Protein AF-A0A368NJK2-F1 (afdb_monomer)

Sequence (244 aa):
MINPRARSKVKCSHFFNSGLCKAIRLDILRPSLIRSICVRNTPFMALVSRLRTIVLALSLFYATFYPALASVIYTPTSYQTACHFHGRCLARGVEWLDQRIDELVEYWRHDRYRLPRNWTIKERQHLKEVRAMYDQLVWGLPIALILLLAFANQKQMLAAARFNTLFVVSLLLLIPVFNPFWKEVFHPLLFDNLMWKNNRADTSWYFMPKTFFRVSTIYIICATTFVNLIIWQWLRISSRRRTE

Solvent-accessible surface area (backbone atoms only — not comparable to full-atom values): 14183 Å² total; per-residue (Å²): 140,86,82,83,80,80,82,82,80,80,80,83,75,86,84,83,92,67,99,76,73,81,82,73,85,62,91,80,62,61,76,79,60,62,64,72,70,62,70,73,81,46,72,63,61,56,49,53,54,50,53,51,36,51,53,42,28,53,21,51,42,47,58,38,40,48,61,38,48,45,50,50,61,61,33,58,64,45,43,58,58,36,32,78,77,38,77,54,37,67,79,69,36,66,70,58,47,52,53,51,41,49,54,48,26,34,36,70,71,60,81,31,93,68,76,64,86,89,49,41,73,54,52,56,52,41,52,50,56,53,46,56,53,52,60,57,52,60,61,49,40,64,54,21,50,51,49,40,67,76,63,67,40,74,71,48,49,40,51,22,26,50,49,45,28,55,55,40,55,54,54,58,70,44,60,89,50,36,69,60,44,45,64,72,49,52,41,62,74,77,38,98,68,70,55,84,69,66,48,92,84,34,68,53,43,37,53,57,37,74,65,35,56,53,52,50,50,52,49,29,37,52,50,23,29,51,52,26,49,52,52,30,52,53,52,52,54,62,52,53,69,72,76,109

Organism: NCBI:txid2282215

Radius of gyration: 28.27 Å; Cα contacts (8 Å, |Δi|>4): 175; chains: 1; bounding box: 67×36×98 Å

Mean predicted aligned error: 9.14 Å

Structure (mmCIF, N/CA/C/O backbone):
data_AF-A0A368NJK2-F1
#
_entry.id   AF-A0A368NJK2-F1
#
loop_
_atom_site.group_PDB
_atom_site.id
_atom_site.type_symbol
_atom_site.label_atom_id
_atom_site.label_alt_id
_atom_site.label_comp_id
_atom_site.label_asym_id
_atom_site.label_entity_id
_atom_site.label_seq_id
_atom_site.pdbx_PDB_ins_code
_atom_site.Cartn_x
_atom_site.Cartn_y
_atom_site.Cartn_z
_atom_site.occupancy
_atom_site.B_iso_or_equiv
_atom_site.auth_seq_id
_atom_site.auth_comp_id
_atom_site.auth_asym_id
_atom_site.auth_atom_id
_atom_site.pdbx_PDB_model_num
ATOM 1 N N . MET A 1 1 ? -35.414 -16.624 74.764 1.00 41.66 1 MET A N 1
ATOM 2 C CA . MET A 1 1 ? -34.159 -16.561 73.981 1.00 41.66 1 MET A CA 1
ATOM 3 C C . MET A 1 1 ? -34.507 -16.187 72.548 1.00 41.66 1 MET A C 1
ATOM 5 O O . MET A 1 1 ? -35.135 -16.974 71.857 1.00 41.66 1 MET A O 1
ATOM 9 N N . ILE A 1 2 ? -34.207 -14.949 72.150 1.00 38.56 2 ILE A N 1
ATOM 10 C CA . ILE A 1 2 ? -34.539 -14.375 70.837 1.00 38.56 2 ILE A CA 1
ATOM 11 C C . ILE A 1 2 ? -33.280 -14.461 69.972 1.00 38.56 2 ILE A C 1
ATOM 13 O O . ILE A 1 2 ? -32.240 -13.945 70.369 1.00 38.56 2 ILE A O 1
ATOM 17 N N . ASN A 1 3 ? -33.367 -15.112 68.812 1.00 42.69 3 ASN A N 1
ATOM 18 C CA . ASN A 1 3 ? -32.289 -15.171 67.825 1.00 42.69 3 ASN A CA 1
ATOM 19 C C . ASN A 1 3 ? -32.597 -14.176 66.684 1.00 42.69 3 ASN A C 1
ATOM 21 O O . ASN A 1 3 ? -33.499 -14.447 65.884 1.00 42.69 3 ASN A O 1
ATOM 25 N N . PRO A 1 4 ? -31.927 -13.009 66.603 1.00 55.59 4 PRO A N 1
ATOM 26 C CA . PRO A 1 4 ? -32.166 -12.052 65.535 1.00 55.59 4 PRO A CA 1
ATOM 27 C C . PRO A 1 4 ? -31.385 -12.460 64.278 1.00 55.59 4 PRO A C 1
ATOM 29 O O . PRO A 1 4 ? -30.159 -12.380 64.209 1.00 55.59 4 PRO A O 1
ATOM 32 N N . ARG A 1 5 ? -32.133 -12.883 63.254 1.00 53.62 5 ARG A N 1
ATOM 33 C CA . ARG A 1 5 ? -31.627 -13.199 61.915 1.00 53.62 5 ARG A CA 1
ATOM 34 C C . ARG A 1 5 ? -30.914 -12.002 61.271 1.00 53.62 5 ARG A C 1
ATOM 36 O O . ARG A 1 5 ? -31.477 -10.922 61.114 1.00 53.62 5 ARG A O 1
ATOM 43 N N . ALA A 1 6 ? -29.679 -12.282 60.863 1.00 49.16 6 ALA A N 1
ATOM 44 C CA . ALA A 1 6 ? -28.886 -11.723 59.771 1.00 49.16 6 ALA A CA 1
ATOM 45 C C . ALA A 1 6 ? -29.517 -10.580 58.942 1.00 49.16 6 ALA A C 1
ATOM 47 O O . ALA A 1 6 ? -30.362 -10.796 58.074 1.00 49.16 6 ALA A O 1
ATOM 48 N N . ARG A 1 7 ? -28.984 -9.362 59.114 1.00 50.50 7 ARG A N 1
ATOM 49 C CA . ARG A 1 7 ? -29.094 -8.281 58.122 1.00 50.50 7 ARG A CA 1
ATOM 50 C C . ARG A 1 7 ? -28.161 -8.584 56.947 1.00 50.50 7 ARG A C 1
ATOM 52 O O . ARG A 1 7 ? -26.944 -8.469 57.084 1.00 50.50 7 ARG A O 1
ATOM 59 N N . SER A 1 8 ? -28.715 -8.905 55.779 1.00 44.06 8 SER A N 1
ATOM 60 C CA . SER A 1 8 ? -27.961 -8.911 54.523 1.00 44.06 8 SER A CA 1
ATOM 61 C C . SER A 1 8 ? -27.569 -7.472 54.166 1.00 44.06 8 SER A C 1
ATOM 63 O O . SER A 1 8 ? -28.387 -6.690 53.679 1.00 44.06 8 SER A O 1
ATOM 65 N N . LYS A 1 9 ? -26.314 -7.097 54.424 1.00 42.12 9 LYS A N 1
ATOM 66 C CA . LYS A 1 9 ? -25.738 -5.857 53.894 1.00 42.12 9 LYS A CA 1
ATOM 67 C C . LYS A 1 9 ? -25.520 -6.033 52.391 1.00 42.12 9 LYS A C 1
ATOM 69 O O . LYS A 1 9 ? -24.520 -6.605 51.968 1.00 42.12 9 LYS A O 1
ATOM 74 N N . VAL A 1 10 ? -26.454 -5.538 51.584 1.00 44.94 10 VAL A N 1
ATOM 75 C CA . VAL A 1 10 ? -26.233 -5.338 50.148 1.00 44.94 10 VAL A CA 1
ATOM 76 C C . VAL A 1 10 ? -25.225 -4.196 50.009 1.00 44.94 10 VAL A C 1
ATOM 78 O O . VAL A 1 10 ? -25.565 -3.027 50.175 1.00 44.94 10 VAL A O 1
ATOM 81 N N . LYS A 1 11 ? -23.954 -4.537 49.775 1.00 41.31 11 LYS A N 1
ATOM 82 C CA . LYS A 1 11 ? -22.917 -3.577 49.382 1.00 41.31 11 LYS A CA 1
ATOM 83 C C . LYS A 1 11 ? -23.221 -3.101 47.956 1.00 41.31 11 LYS A C 1
ATOM 85 O O . LYS A 1 11 ? -22.836 -3.754 46.993 1.00 41.31 11 LYS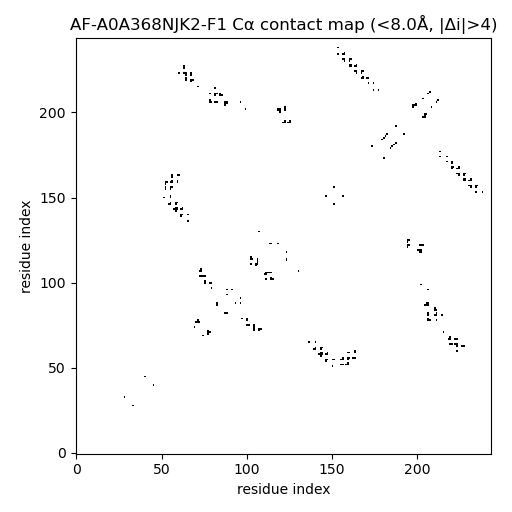 A O 1
ATOM 90 N N . CYS A 1 12 ? -23.889 -1.958 47.818 1.00 40.22 12 CYS A N 1
ATOM 91 C CA . CYS A 1 12 ? -23.839 -1.170 46.587 1.00 40.22 12 CYS A CA 1
ATOM 92 C C . CYS A 1 12 ? -22.485 -0.453 46.543 1.00 40.22 12 CYS A C 1
ATOM 94 O O . CYS A 1 12 ? -22.337 0.661 47.040 1.00 40.22 12 CYS A O 1
ATOM 96 N N . SER A 1 13 ? -21.465 -1.127 46.017 1.00 40.97 13 SER A N 1
ATOM 97 C CA . SER A 1 13 ? -20.155 -0.528 45.780 1.00 40.97 13 SER A CA 1
ATOM 98 C C . SER A 1 13 ? -20.203 0.366 44.541 1.00 40.97 13 SER A C 1
ATOM 100 O O . SER A 1 13 ? -20.360 -0.126 43.427 1.00 40.97 13 SER A O 1
ATOM 102 N N . HIS A 1 14 ? -20.062 1.671 44.778 1.00 44.41 14 HIS A N 1
ATOM 103 C CA . HIS A 1 14 ? -19.375 2.655 43.939 1.00 44.41 14 HIS A CA 1
ATOM 104 C C . HIS A 1 14 ? -19.421 2.444 42.422 1.00 44.41 14 HIS A C 1
ATOM 106 O O . HIS A 1 14 ? -18.485 1.909 41.847 1.00 44.41 14 HIS A O 1
ATOM 112 N N . PHE A 1 15 ? -20.440 2.986 41.763 1.00 44.22 15 PHE A N 1
ATOM 113 C CA . PHE A 1 15 ? -20.317 3.510 40.401 1.00 44.22 15 PHE A CA 1
ATOM 114 C C . PHE A 1 15 ? -21.505 4.440 40.176 1.00 44.22 15 PHE A C 1
ATOM 116 O O . PHE A 1 15 ? -22.599 3.939 39.994 1.00 44.22 15 PHE A O 1
ATOM 123 N N . PHE A 1 16 ? -21.321 5.757 40.293 1.00 42.84 16 PHE A N 1
ATOM 124 C CA . PHE A 1 16 ? -22.023 6.792 39.512 1.00 42.84 16 PHE A CA 1
ATOM 125 C C . PHE A 1 16 ? -21.566 8.171 40.000 1.00 42.84 16 PHE A C 1
ATOM 127 O O . PHE A 1 16 ? -22.149 8.772 40.895 1.00 42.84 16 PHE A O 1
ATOM 134 N N . ASN A 1 17 ? -20.477 8.653 39.401 1.00 44.09 17 ASN A N 1
ATOM 135 C CA . ASN A 1 17 ? -20.026 10.033 39.518 1.00 44.09 17 ASN A CA 1
ATOM 136 C C . ASN A 1 17 ? -20.394 10.743 38.205 1.00 44.09 17 ASN A C 1
ATOM 138 O O . ASN A 1 17 ? -19.604 10.803 37.271 1.00 44.09 17 ASN A O 1
ATOM 142 N N . SER A 1 18 ? -21.650 11.168 38.079 1.00 42.22 18 SER A N 1
ATOM 143 C CA . SER A 1 18 ? -22.046 12.234 37.151 1.00 42.22 18 SER A CA 1
ATOM 144 C C . SER A 1 18 ? -23.312 12.891 37.698 1.00 42.22 18 SER A C 1
ATOM 146 O O . SER A 1 18 ? -24.322 12.235 37.950 1.00 42.22 18 SER A O 1
ATOM 148 N N . GLY A 1 19 ? -23.197 14.184 37.998 1.00 44.50 19 GLY A N 1
ATOM 149 C CA . GLY A 1 19 ? -24.172 14.982 38.734 1.00 44.50 19 GLY A CA 1
ATOM 150 C C . GLY A 1 19 ? -25.435 15.284 37.937 1.00 44.50 19 GLY A C 1
ATOM 151 O O . GLY A 1 19 ? -25.626 16.403 37.475 1.00 44.50 19 GLY A O 1
ATOM 152 N N . LEU A 1 20 ? -26.317 14.294 37.814 1.00 40.50 20 LEU A N 1
ATOM 153 C CA . LEU A 1 20 ? -27.671 14.476 37.289 1.00 40.50 20 LEU A CA 1
ATOM 154 C C . LEU A 1 20 ? -28.667 13.510 37.945 1.00 40.50 20 LEU A C 1
ATOM 156 O O . LEU A 1 20 ? -29.511 12.906 37.300 1.00 40.50 20 LEU A O 1
ATOM 160 N N . CYS A 1 21 ? -28.589 13.392 39.268 1.00 39.28 21 CYS A N 1
ATOM 161 C CA . CYS A 1 21 ? -29.682 12.860 40.074 1.00 39.28 21 CYS A CA 1
ATOM 162 C C . CYS A 1 21 ? -30.029 13.906 41.132 1.00 39.28 21 CYS A C 1
ATOM 164 O O . CYS A 1 21 ? -29.638 13.811 42.293 1.00 39.28 21 CYS A O 1
ATOM 166 N N . LYS A 1 22 ? -30.746 14.955 40.707 1.00 44.09 22 LYS A N 1
ATOM 167 C CA . LYS A 1 22 ? -31.518 15.779 41.639 1.00 44.09 22 LYS A CA 1
ATOM 168 C C . LYS A 1 22 ? -32.432 14.822 42.398 1.00 44.09 22 LYS A C 1
ATOM 170 O O . LYS A 1 22 ? -33.228 14.108 41.791 1.00 44.09 22 LYS A O 1
ATOM 175 N N . ALA A 1 23 ? -32.234 14.773 43.708 1.00 45.19 23 ALA A N 1
ATOM 176 C CA . ALA A 1 23 ? -32.955 13.933 44.638 1.00 45.19 23 ALA A CA 1
ATOM 177 C C . ALA A 1 23 ? -34.456 14.244 44.582 1.00 45.19 23 ALA A C 1
ATOM 179 O O . ALA A 1 23 ? -34.947 15.143 45.258 1.00 45.19 23 ALA A O 1
ATOM 180 N N . ILE A 1 24 ? -35.195 13.481 43.781 1.00 47.66 24 ILE A N 1
ATOM 181 C CA . ILE A 1 24 ? -36.614 13.275 44.033 1.00 47.66 24 ILE A CA 1
ATOM 182 C C . ILE A 1 24 ? -36.655 12.253 45.170 1.00 47.66 24 ILE A C 1
ATOM 184 O O . ILE A 1 24 ? -36.315 11.086 44.968 1.00 47.66 24 ILE A O 1
ATOM 188 N N . ARG A 1 25 ? -37.006 12.702 46.383 1.00 44.81 25 ARG A N 1
ATOM 189 C CA . ARG A 1 25 ? -37.380 11.819 47.498 1.00 44.81 25 ARG A CA 1
ATOM 190 C C . ARG A 1 25 ? -38.609 11.022 47.065 1.00 44.81 25 ARG A C 1
ATOM 192 O O . ARG A 1 25 ? -39.741 11.471 47.200 1.00 44.81 25 ARG A O 1
ATOM 199 N N . LEU A 1 26 ? -38.369 9.852 46.490 1.00 48.59 26 LEU A N 1
ATOM 200 C CA . LEU A 1 26 ? -39.385 8.858 46.168 1.00 48.59 26 LEU A CA 1
ATOM 201 C C . LEU A 1 26 ? -39.448 7.838 47.304 1.00 48.59 26 LEU A C 1
ATOM 203 O O . LEU A 1 26 ? -39.280 6.644 47.086 1.00 48.59 26 LEU A O 1
ATOM 207 N N . ASP A 1 27 ? -39.737 8.311 48.516 1.00 51.72 27 ASP A N 1
ATOM 208 C CA . ASP A 1 27 ? -40.007 7.445 49.675 1.00 51.72 27 ASP A CA 1
ATOM 209 C C . ASP A 1 27 ? -41.387 6.748 49.571 1.00 51.72 27 ASP A C 1
ATOM 211 O O . ASP A 1 27 ? -41.811 6.043 50.480 1.00 51.72 27 ASP A O 1
ATOM 215 N N . ILE A 1 28 ? -42.095 6.918 48.443 1.00 56.72 28 ILE A N 1
ATOM 216 C CA . ILE A 1 28 ? -43.463 6.422 48.212 1.00 56.72 28 ILE A CA 1
ATOM 217 C C . ILE A 1 28 ? -43.525 5.355 47.095 1.00 56.72 28 ILE A C 1
ATOM 219 O O . ILE A 1 28 ? -44.546 4.692 46.920 1.00 56.72 28 ILE A O 1
ATOM 223 N N . LEU A 1 29 ? -42.439 5.097 46.354 1.00 49.53 29 LEU A N 1
ATOM 224 C CA . LEU A 1 29 ? -42.463 4.098 45.277 1.00 49.53 29 LEU A CA 1
ATOM 225 C C . LEU A 1 29 ? -41.943 2.731 45.734 1.00 49.53 29 LEU A C 1
ATOM 227 O O . LEU A 1 29 ? -40.798 2.582 46.157 1.00 49.53 29 LEU A O 1
ATOM 231 N N . ARG A 1 30 ? -42.797 1.705 45.586 1.00 54.56 30 ARG A N 1
ATOM 232 C CA . ARG A 1 30 ? -42.469 0.292 45.833 1.00 54.56 30 ARG A CA 1
ATOM 233 C C . ARG A 1 30 ? -41.116 -0.082 45.187 1.00 54.56 30 ARG A C 1
ATOM 235 O O . ARG A 1 30 ? -40.949 0.134 43.982 1.00 54.56 30 ARG A O 1
ATOM 242 N N . PRO A 1 31 ? -40.203 -0.760 45.913 1.00 55.44 31 PRO A N 1
ATOM 243 C CA . PRO A 1 31 ? -38.903 -1.214 45.397 1.00 55.44 31 PRO A CA 1
ATOM 244 C C . PRO A 1 31 ? -38.974 -2.084 44.129 1.00 55.44 31 PRO A C 1
ATOM 246 O O . PRO A 1 31 ? -37.992 -2.196 43.394 1.00 55.44 31 PRO A O 1
ATOM 249 N N . SER A 1 32 ? -40.130 -2.695 43.848 1.00 54.84 32 SER A N 1
ATOM 250 C CA . SER A 1 32 ? -40.357 -3.513 42.653 1.00 54.84 32 SER A CA 1
ATOM 251 C C . SER A 1 32 ? -40.452 -2.705 41.353 1.00 54.84 32 SER A C 1
ATOM 253 O O . SER A 1 32 ? -40.130 -3.244 40.298 1.00 54.84 32 SER A O 1
ATOM 255 N N . LEU A 1 33 ? -40.824 -1.419 41.404 1.00 50.66 33 LEU A N 1
ATOM 256 C CA . LEU A 1 33 ? -40.926 -0.555 40.218 1.00 50.66 33 LEU A CA 1
ATOM 257 C C . LEU A 1 33 ? -39.590 0.109 39.852 1.00 50.66 33 LEU A C 1
ATOM 259 O O . LEU A 1 33 ? -39.286 0.261 38.668 1.00 50.66 33 LEU A O 1
ATOM 263 N N . ILE A 1 34 ? -38.740 0.401 40.841 1.00 53.19 34 ILE A N 1
ATOM 264 C CA . ILE A 1 34 ? -37.434 1.054 40.633 1.00 53.19 34 ILE A CA 1
ATOM 265 C C . ILE A 1 34 ? -36.443 0.125 39.901 1.00 53.19 34 ILE A C 1
ATOM 267 O O . ILE A 1 34 ? -35.624 0.592 39.111 1.00 53.19 34 ILE A O 1
ATOM 271 N N . ARG A 1 35 ? -36.569 -1.206 40.041 1.00 50.75 35 ARG A N 1
ATOM 272 C CA . ARG A 1 35 ? -35.768 -2.172 39.256 1.00 50.75 35 ARG A CA 1
ATOM 273 C C . ARG A 1 35 ? -36.074 -2.171 37.756 1.00 50.75 35 ARG A C 1
ATOM 275 O O . ARG A 1 35 ? -35.227 -2.612 36.988 1.00 50.75 35 ARG A O 1
ATOM 282 N N . SER A 1 36 ? -37.234 -1.673 37.324 1.00 48.75 36 SER A N 1
ATOM 283 C CA . SER A 1 36 ? -37.605 -1.660 35.898 1.00 48.75 36 SER A CA 1
ATOM 284 C C . SER A 1 36 ? -37.017 -0.478 35.112 1.00 48.75 36 SER A C 1
ATOM 286 O O . SER A 1 36 ? -36.964 -0.526 33.884 1.00 48.75 36 SER A O 1
ATOM 288 N N . ILE A 1 37 ? -36.521 0.546 35.821 1.00 49.09 37 ILE A N 1
ATOM 289 C CA . ILE A 1 37 ? -35.886 1.755 35.262 1.00 49.09 37 ILE A CA 1
ATOM 290 C C . ILE A 1 37 ? -34.348 1.626 35.285 1.00 49.09 37 ILE A C 1
ATOM 292 O O . ILE A 1 37 ? -33.619 2.505 34.831 1.00 49.09 37 ILE A O 1
ATOM 296 N N . CYS A 1 38 ? -33.823 0.487 35.749 1.00 49.53 38 CYS A N 1
ATOM 297 C CA . CYS A 1 38 ? -32.410 0.154 35.628 1.00 49.53 38 CYS A CA 1
ATOM 298 C C . CYS A 1 38 ? -32.097 -0.208 34.170 1.00 49.53 38 CYS A C 1
ATOM 300 O O . CYS A 1 38 ? -32.148 -1.367 33.771 1.00 49.53 38 CYS A O 1
ATOM 302 N N . VAL A 1 39 ? -31.831 0.836 33.380 1.00 53.88 39 VAL A N 1
ATOM 303 C CA . VAL A 1 39 ? -31.023 0.839 32.155 1.00 53.88 39 VAL A CA 1
ATOM 304 C C . VAL A 1 39 ? -31.287 -0.383 31.281 1.00 53.88 39 VAL A C 1
ATOM 306 O O . VAL A 1 39 ? -30.449 -1.267 31.099 1.00 53.88 39 VAL A O 1
ATOM 309 N N . ARG A 1 40 ? -32.488 -0.427 30.704 1.00 52.16 40 ARG A N 1
ATOM 310 C CA . ARG A 1 40 ? -32.730 -1.260 29.532 1.00 52.16 40 ARG A CA 1
ATOM 311 C C . ARG A 1 40 ? -31.725 -0.775 28.485 1.00 52.16 40 ARG A C 1
ATOM 313 O O . ARG A 1 40 ? -31.866 0.342 27.998 1.00 52.16 40 ARG A O 1
ATOM 320 N N . ASN A 1 41 ? -30.679 -1.564 28.220 1.00 56.12 41 ASN A N 1
ATOM 321 C CA . ASN A 1 41 ? -29.755 -1.366 27.104 1.00 56.12 41 ASN A CA 1
ATOM 322 C C . ASN A 1 41 ? -30.606 -1.157 25.855 1.00 56.12 41 ASN A C 1
ATOM 324 O O . ASN A 1 41 ? -31.130 -2.118 25.288 1.00 56.12 41 ASN A O 1
ATOM 328 N N . THR A 1 42 ? -30.831 0.099 25.480 1.00 74.06 42 THR A N 1
ATOM 329 C CA . THR A 1 42 ? -31.666 0.388 24.328 1.00 74.06 42 THR A CA 1
ATOM 330 C C . THR A 1 42 ? -30.923 -0.141 23.103 1.00 74.06 42 THR A C 1
ATOM 332 O O . THR A 1 42 ? -29.694 -0.017 23.028 1.00 74.06 42 THR A O 1
ATOM 335 N N . PRO A 1 43 ? -31.625 -0.746 22.131 1.00 83.69 43 PRO A N 1
ATOM 336 C CA . PRO A 1 43 ? -31.003 -1.234 20.897 1.00 83.69 43 PRO A CA 1
ATOM 337 C C . PRO A 1 43 ? -30.152 -0.148 20.213 1.00 83.69 43 PRO A C 1
ATOM 339 O O . PRO A 1 43 ? -29.131 -0.451 19.600 1.00 83.69 43 PRO A O 1
ATOM 342 N N . PHE A 1 44 ? -30.512 1.123 20.418 1.00 85.25 44 PHE A N 1
ATOM 343 C CA . PHE A 1 44 ? -29.752 2.297 20.004 1.00 85.25 44 PHE A CA 1
ATOM 344 C C . PHE A 1 44 ? -28.328 2.360 20.586 1.00 85.25 44 PHE A C 1
ATOM 346 O O . PHE A 1 44 ? -27.368 2.486 19.830 1.00 85.25 44 PHE A O 1
ATOM 353 N N . MET A 1 45 ? -28.147 2.213 21.903 1.00 86.44 45 MET A N 1
ATOM 354 C CA . MET A 1 45 ? -26.809 2.258 22.517 1.00 86.44 45 MET A CA 1
ATOM 355 C C . MET A 1 45 ? -25.918 1.100 22.048 1.00 86.44 45 MET A C 1
ATOM 357 O O . MET A 1 45 ? -24.715 1.273 21.831 1.00 86.44 45 MET A O 1
ATOM 361 N N . ALA A 1 46 ? -26.509 -0.079 21.833 1.00 86.94 46 ALA A N 1
ATOM 362 C CA . ALA A 1 46 ? -25.801 -1.220 21.261 1.00 86.94 46 ALA A CA 1
ATOM 363 C C . ALA A 1 46 ? -25.355 -0.946 19.813 1.00 86.94 46 ALA A C 1
ATOM 365 O O . ALA A 1 46 ? -24.218 -1.262 19.454 1.00 86.94 46 ALA A O 1
ATOM 366 N N . LEU A 1 47 ? -26.213 -0.320 19.000 1.00 91.38 47 LEU A N 1
ATOM 367 C CA . LEU A 1 47 ? -25.889 0.085 17.632 1.00 91.38 47 LEU A CA 1
ATOM 368 C C . LEU A 1 47 ? -24.745 1.108 17.594 1.00 91.38 47 LEU A C 1
ATOM 370 O O . LEU A 1 47 ? -23.775 0.897 16.868 1.00 91.38 47 LEU A O 1
ATOM 374 N N . VAL A 1 48 ? -24.801 2.159 18.418 1.00 90.31 48 VAL A N 1
ATOM 375 C CA . VAL A 1 48 ? -23.743 3.184 18.504 1.00 90.31 48 VAL A CA 1
ATOM 376 C C . VAL A 1 48 ? -22.395 2.559 18.874 1.00 90.31 48 VAL A C 1
ATOM 378 O O . VAL A 1 48 ? -21.371 2.866 18.264 1.00 90.31 48 VAL A O 1
ATOM 381 N N . SER A 1 49 ? -22.380 1.625 19.828 1.00 89.44 49 SER A N 1
ATOM 382 C CA . SER A 1 49 ? -21.158 0.910 20.218 1.00 89.44 49 SER A CA 1
ATOM 383 C C . SER A 1 49 ? -20.580 0.055 19.081 1.00 89.44 49 SER A C 1
ATOM 385 O O . SER A 1 49 ? -19.361 0.033 18.874 1.00 89.44 49 SER A O 1
ATOM 387 N N . ARG A 1 50 ? -21.440 -0.619 18.303 1.00 91.69 50 ARG A N 1
ATOM 388 C CA . ARG A 1 50 ? -21.022 -1.399 17.126 1.00 91.69 50 ARG A CA 1
ATOM 389 C C . ARG A 1 50 ? -20.439 -0.503 16.039 1.00 91.69 50 ARG A C 1
ATOM 391 O O . ARG A 1 50 ? -19.342 -0.785 15.568 1.00 91.69 50 ARG A O 1
ATOM 398 N N . LEU A 1 51 ? -21.119 0.595 15.705 1.00 93.94 51 LEU A N 1
ATOM 399 C CA . LEU A 1 51 ? -20.637 1.569 14.723 1.00 93.94 51 LEU A CA 1
ATOM 400 C C . LEU A 1 51 ? -19.283 2.148 15.135 1.00 93.94 51 LEU A C 1
ATOM 402 O O . LEU A 1 51 ? -18.351 2.144 14.337 1.00 93.94 51 LEU A O 1
ATOM 406 N N . ARG A 1 52 ? -19.128 2.537 16.405 1.00 93.06 52 ARG A N 1
ATOM 407 C CA . ARG A 1 52 ? -17.842 3.002 16.942 1.00 93.06 52 ARG A CA 1
ATOM 408 C C . ARG A 1 52 ? -16.741 1.954 16.783 1.00 93.06 52 ARG A C 1
ATOM 410 O O . ARG A 1 52 ? -15.630 2.294 16.400 1.00 93.06 52 ARG A O 1
ATOM 417 N N . THR A 1 53 ? -17.046 0.684 17.042 1.00 92.62 53 THR A N 1
ATOM 418 C CA . THR A 1 53 ? -16.073 -0.411 16.887 1.00 92.62 53 THR A CA 1
ATOM 419 C C . THR A 1 53 ? -15.652 -0.586 15.426 1.00 92.62 53 THR A C 1
ATOM 421 O O . THR A 1 53 ? -14.466 -0.752 15.162 1.00 92.62 53 THR A O 1
ATOM 424 N N . ILE A 1 54 ? -16.593 -0.497 14.480 1.00 96.00 54 ILE A N 1
ATOM 425 C CA . ILE A 1 54 ? -16.305 -0.565 13.039 1.00 96.00 54 ILE A CA 1
ATOM 426 C C . ILE A 1 54 ? -15.430 0.619 12.613 1.00 96.00 54 ILE A C 1
ATOM 428 O O . ILE A 1 54 ? -14.398 0.415 11.981 1.00 96.00 54 ILE A O 1
ATOM 432 N N . VAL A 1 55 ? -15.794 1.843 13.010 1.00 96.75 55 VAL A N 1
ATOM 433 C CA . VAL A 1 55 ? -15.018 3.057 12.706 1.00 96.75 55 VAL A CA 1
ATOM 434 C C . VAL A 1 55 ? -13.597 2.950 13.257 1.00 96.75 55 VAL A C 1
ATOM 436 O O . VAL A 1 55 ? -12.643 3.251 12.542 1.00 96.75 55 VAL A O 1
ATOM 439 N N . LEU A 1 56 ? -13.431 2.470 14.493 1.00 96.44 56 LEU A N 1
ATOM 440 C CA . LEU A 1 56 ? -12.113 2.238 15.085 1.00 96.44 56 LEU A CA 1
ATOM 441 C C . LEU A 1 56 ? -11.323 1.156 14.347 1.00 96.44 56 LEU A C 1
ATOM 443 O O . LEU A 1 56 ? -10.131 1.339 14.130 1.00 96.44 56 LEU A O 1
ATOM 447 N N . ALA A 1 57 ? -11.960 0.052 13.949 1.00 97.69 57 ALA A N 1
ATOM 448 C CA . ALA A 1 57 ? -11.302 -1.012 13.194 1.00 97.69 57 ALA A CA 1
ATOM 449 C C . ALA A 1 57 ? -10.791 -0.505 11.842 1.00 97.69 57 ALA A C 1
ATOM 451 O O . ALA A 1 57 ? -9.616 -0.695 11.535 1.00 97.69 57 ALA A O 1
ATOM 452 N N . LEU A 1 58 ? -11.629 0.217 11.092 1.00 98.06 58 LEU A N 1
ATOM 453 C CA . LEU A 1 58 ? -11.255 0.826 9.815 1.00 98.06 58 LEU A CA 1
ATOM 454 C C . LEU A 1 58 ? -10.154 1.876 9.982 1.00 98.06 58 LEU A C 1
ATOM 456 O O . LEU A 1 58 ? -9.173 1.853 9.245 1.00 98.06 58 LEU A O 1
ATOM 460 N N . SER A 1 59 ? -10.273 2.752 10.981 1.00 98.19 59 SER A N 1
ATOM 461 C CA . SER A 1 59 ? -9.269 3.790 11.244 1.00 98.19 59 SER A CA 1
ATOM 462 C C . SER A 1 59 ? -7.932 3.178 11.665 1.00 98.19 59 SER A C 1
ATOM 464 O O . SER A 1 59 ? -6.881 3.589 11.183 1.00 98.19 59 SER A O 1
ATOM 466 N N . LEU A 1 60 ? -7.954 2.147 12.515 1.00 98.31 60 LEU A N 1
ATOM 467 C CA . LEU A 1 60 ? -6.753 1.424 12.929 1.00 98.31 60 LEU A CA 1
ATOM 468 C C . LEU A 1 60 ? -6.129 0.663 11.758 1.00 98.31 60 LEU A C 1
ATOM 470 O O . LEU A 1 60 ? -4.909 0.668 11.610 1.00 98.31 60 LEU A O 1
ATOM 474 N N . PHE A 1 61 ? -6.950 0.026 10.920 1.00 98.38 61 PHE A N 1
ATOM 475 C CA . PHE A 1 61 ? -6.479 -0.652 9.717 1.00 98.38 61 PHE A CA 1
ATOM 476 C C . PHE A 1 61 ? -5.766 0.359 8.827 1.00 98.38 61 PHE A C 1
ATOM 478 O O . PHE A 1 61 ? -4.605 0.160 8.499 1.00 98.38 61 PHE A O 1
ATOM 485 N N . TYR A 1 62 ? -6.405 1.494 8.547 1.00 98.25 62 TYR A N 1
ATOM 486 C CA . TYR A 1 62 ? -5.831 2.547 7.724 1.00 98.25 62 TYR A CA 1
ATOM 487 C C . TYR A 1 62 ? -4.509 3.085 8.286 1.00 98.25 62 TYR A C 1
ATOM 489 O O . TYR A 1 62 ? -3.504 3.127 7.580 1.00 98.25 62 TYR A O 1
ATOM 497 N N . ALA A 1 63 ? -4.485 3.432 9.576 1.00 98.06 63 ALA A N 1
ATOM 498 C CA . ALA A 1 63 ? -3.314 3.993 10.247 1.00 98.06 63 ALA A CA 1
ATOM 499 C C . ALA A 1 63 ? -2.127 3.018 10.333 1.00 98.06 63 ALA A C 1
ATOM 501 O O . ALA A 1 63 ? -0.992 3.453 10.500 1.00 98.06 63 ALA A O 1
ATOM 502 N N . THR A 1 64 ? -2.370 1.709 10.216 1.00 98.06 64 THR A N 1
ATOM 503 C CA . T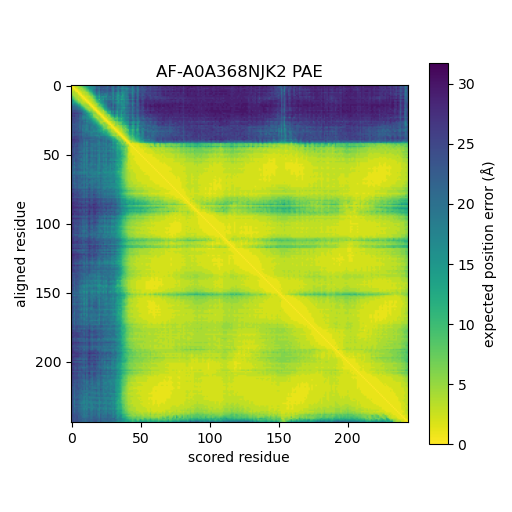HR A 1 64 ? -1.321 0.672 10.231 1.00 98.06 64 THR A CA 1
ATOM 504 C C . THR A 1 64 ? -0.970 0.151 8.835 1.00 98.06 64 THR A C 1
ATOM 506 O O . THR A 1 64 ? 0.153 -0.296 8.607 1.00 98.06 64 THR A O 1
ATOM 509 N N . PHE A 1 65 ? -1.903 0.225 7.888 1.00 98.31 65 PHE A N 1
ATOM 510 C CA . PHE A 1 65 ? -1.724 -0.155 6.489 1.00 98.31 65 PHE A CA 1
ATOM 511 C C . PHE A 1 65 ? -0.989 0.920 5.694 1.00 98.31 65 PHE A C 1
ATOM 513 O O . PHE A 1 65 ? -0.001 0.629 5.021 1.00 98.31 65 PHE A O 1
ATOM 520 N N . TYR A 1 66 ? -1.440 2.171 5.798 1.00 98.06 66 TYR A N 1
ATOM 521 C CA . TYR A 1 66 ? -0.922 3.258 4.977 1.00 98.06 66 TYR A CA 1
ATOM 522 C C . TYR A 1 66 ? 0.586 3.493 5.163 1.00 98.06 66 TYR A C 1
ATOM 524 O O . TYR A 1 66 ? 1.265 3.597 4.148 1.00 98.06 66 TYR A O 1
ATOM 532 N N . PRO A 1 67 ? 1.170 3.495 6.380 1.00 97.88 67 PRO A N 1
ATOM 533 C CA . PRO A 1 67 ? 2.621 3.639 6.526 1.00 97.88 67 PRO A CA 1
ATOM 534 C C . PRO A 1 67 ? 3.426 2.526 5.840 1.00 97.88 67 PRO A C 1
ATOM 536 O O . PRO A 1 67 ? 4.479 2.801 5.271 1.00 97.88 67 PRO A O 1
ATOM 539 N N . ALA A 1 68 ? 2.926 1.285 5.851 1.00 98.06 68 ALA A N 1
ATOM 540 C CA . ALA A 1 68 ? 3.569 0.165 5.164 1.00 98.06 68 ALA A CA 1
ATOM 541 C C . ALA A 1 68 ? 3.448 0.283 3.635 1.00 98.06 68 ALA A C 1
ATOM 543 O O . ALA A 1 68 ? 4.385 -0.026 2.908 1.00 98.06 68 ALA A O 1
ATOM 544 N N . LEU A 1 69 ? 2.310 0.766 3.133 1.00 97.94 69 LEU A N 1
ATOM 545 C CA . LEU A 1 69 ? 2.145 1.083 1.714 1.00 97.94 69 LEU A CA 1
ATOM 546 C C . LEU A 1 69 ? 3.058 2.251 1.292 1.00 97.94 69 LEU A C 1
ATOM 548 O O . LEU A 1 69 ? 3.749 2.175 0.279 1.00 97.94 69 LEU A O 1
ATOM 552 N N . ALA A 1 70 ? 3.091 3.316 2.091 1.00 97.69 70 ALA A N 1
ATOM 553 C CA . ALA A 1 70 ? 3.896 4.506 1.860 1.00 97.69 70 ALA A CA 1
ATOM 554 C C . ALA A 1 70 ? 5.397 4.182 1.846 1.00 97.69 70 ALA A C 1
ATOM 556 O O . ALA A 1 70 ? 6.117 4.699 0.992 1.00 97.69 70 ALA A O 1
ATOM 557 N N . SER A 1 71 ? 5.874 3.294 2.726 1.00 97.81 71 SER A N 1
ATOM 558 C CA . SER A 1 71 ? 7.276 2.869 2.698 1.00 97.81 71 SER A CA 1
ATOM 559 C C . SER A 1 71 ? 7.628 2.151 1.394 1.00 97.81 71 SER A C 1
ATOM 561 O O . SER A 1 71 ? 8.712 2.371 0.867 1.00 97.81 71 SER A O 1
ATOM 563 N N . VAL A 1 72 ? 6.713 1.373 0.808 1.00 97.44 72 VAL A N 1
ATOM 564 C CA . VAL A 1 72 ? 6.927 0.758 -0.511 1.00 97.44 72 VAL A CA 1
ATOM 565 C C . VAL A 1 72 ? 6.955 1.805 -1.626 1.00 97.44 72 VAL A C 1
ATOM 567 O O . VAL A 1 72 ? 7.802 1.724 -2.505 1.00 97.44 72 VAL A O 1
ATOM 570 N N . ILE A 1 73 ? 6.048 2.779 -1.631 1.00 96.88 73 ILE A N 1
ATOM 571 C CA . ILE A 1 73 ? 5.906 3.703 -2.770 1.00 96.88 73 ILE A CA 1
ATOM 572 C C . ILE A 1 73 ? 6.974 4.797 -2.757 1.00 96.88 73 ILE A C 1
ATOM 574 O O . ILE A 1 73 ? 7.567 5.097 -3.794 1.00 96.88 73 ILE A O 1
ATOM 578 N N . TYR A 1 74 ? 7.197 5.407 -1.592 1.00 96.94 74 TYR A N 1
ATOM 579 C CA . TYR A 1 74 ? 7.959 6.645 -1.462 1.00 96.94 74 TYR A CA 1
ATOM 580 C C . TYR A 1 74 ? 9.421 6.422 -1.075 1.00 96.94 74 TYR A C 1
ATOM 582 O O . TYR A 1 74 ? 10.097 7.401 -0.763 1.00 96.94 74 TYR A O 1
ATOM 590 N N . THR A 1 75 ? 9.934 5.188 -1.047 1.00 97.12 75 THR A N 1
ATOM 591 C CA . THR A 1 75 ? 11.354 4.931 -0.752 1.00 97.12 75 THR A CA 1
ATOM 592 C C . THR A 1 75 ? 12.053 4.261 -1.936 1.00 97.12 75 THR A C 1
ATOM 594 O O . THR A 1 75 ? 11.505 3.312 -2.488 1.00 97.12 75 THR A O 1
ATOM 597 N N . PRO A 1 76 ? 13.263 4.703 -2.333 1.00 96.19 76 PRO A N 1
ATOM 598 C CA . PRO A 1 76 ? 14.016 4.050 -3.411 1.00 96.19 76 PRO A CA 1
ATOM 599 C C . PRO A 1 76 ? 14.349 2.587 -3.096 1.00 96.19 76 PRO A C 1
ATOM 601 O O . PRO A 1 76 ? 14.298 1.712 -3.962 1.00 96.19 76 PRO A O 1
ATOM 604 N N . THR A 1 77 ? 14.622 2.308 -1.820 1.00 94.94 77 THR A N 1
ATOM 605 C CA . THR A 1 77 ? 15.063 1.000 -1.332 1.00 94.94 77 THR A CA 1
ATOM 606 C C . THR A 1 77 ? 14.066 -0.116 -1.633 1.00 94.94 77 THR A C 1
ATOM 608 O O . THR A 1 77 ? 14.487 -1.247 -1.869 1.00 94.94 77 THR A O 1
ATOM 611 N N . SER A 1 78 ? 12.759 0.160 -1.666 1.00 94.88 78 SER A N 1
ATOM 612 C CA . SER A 1 78 ? 11.751 -0.855 -1.995 1.00 94.88 78 SER A CA 1
ATOM 613 C C . SER A 1 78 ? 11.922 -1.382 -3.428 1.00 94.88 78 SER A C 1
ATOM 615 O O . SER A 1 78 ? 11.907 -2.594 -3.642 1.00 94.88 78 SER A O 1
ATOM 617 N N . TYR A 1 79 ? 12.155 -0.489 -4.394 1.00 94.75 79 TYR A N 1
ATOM 618 C CA . TYR A 1 79 ? 12.363 -0.815 -5.804 1.00 94.75 79 TYR A CA 1
ATOM 619 C C . TYR A 1 79 ? 13.730 -1.470 -6.031 1.00 94.75 79 TYR A C 1
ATOM 621 O O . TYR A 1 79 ? 13.829 -2.463 -6.753 1.00 94.75 79 TYR A O 1
ATOM 629 N N . GLN A 1 80 ? 14.776 -0.973 -5.363 1.00 92.44 80 GLN A N 1
ATOM 630 C CA . GLN A 1 80 ? 16.118 -1.563 -5.42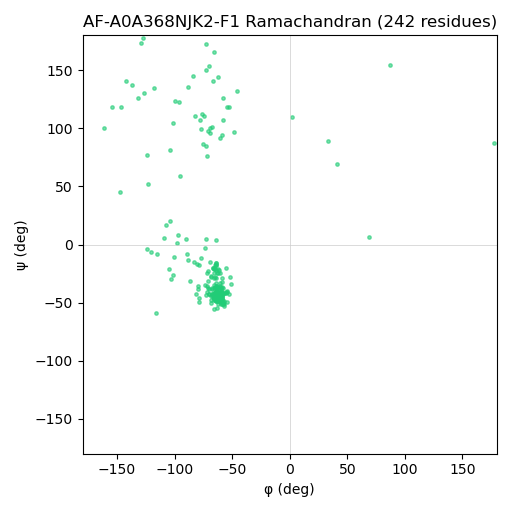4 1.00 92.44 80 GLN A CA 1
ATOM 631 C C . GLN A 1 80 ? 16.125 -2.989 -4.859 1.00 92.44 80 GLN A C 1
ATOM 633 O O . GLN A 1 80 ? 16.612 -3.919 -5.500 1.00 92.44 80 GLN A O 1
ATOM 638 N N . THR A 1 81 ? 15.501 -3.194 -3.696 1.00 90.81 81 THR A N 1
ATOM 639 C CA . THR A 1 81 ? 15.412 -4.522 -3.074 1.00 90.81 81 THR A CA 1
ATOM 640 C C . THR A 1 81 ? 14.599 -5.474 -3.947 1.00 9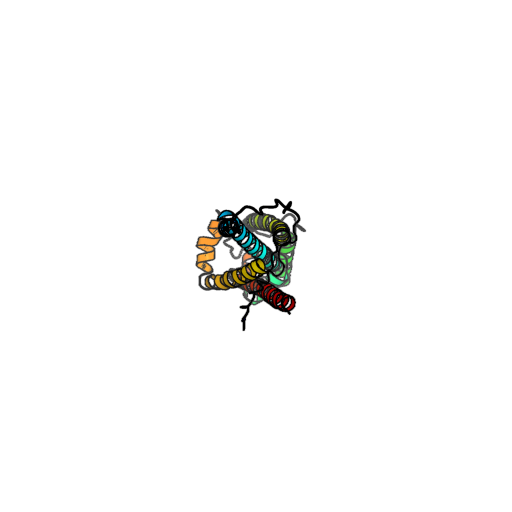0.81 81 THR A C 1
ATOM 642 O O . THR A 1 81 ? 14.951 -6.644 -4.100 1.00 90.81 81 THR A O 1
ATOM 645 N N . ALA A 1 82 ? 13.536 -4.971 -4.583 1.00 89.12 82 ALA A N 1
ATOM 646 C CA . ALA A 1 82 ? 12.722 -5.744 -5.511 1.00 89.12 82 ALA A CA 1
ATOM 647 C C . ALA A 1 82 ? 13.524 -6.321 -6.684 1.00 89.12 82 ALA A C 1
ATOM 649 O O . ALA A 1 82 ? 13.299 -7.471 -7.071 1.00 89.12 82 ALA A O 1
ATOM 650 N N . CYS A 1 83 ? 14.498 -5.565 -7.199 1.00 88.75 83 CYS A N 1
ATOM 651 C CA . CYS A 1 83 ? 15.373 -6.017 -8.275 1.00 88.75 83 CYS A CA 1
ATOM 652 C C . CYS A 1 83 ? 16.167 -7.280 -7.926 1.00 88.75 83 CYS A C 1
ATOM 654 O O . CYS A 1 83 ? 16.421 -8.090 -8.817 1.00 88.75 83 CYS A O 1
ATOM 656 N N . HIS A 1 84 ? 16.489 -7.524 -6.652 1.00 86.38 84 HIS A N 1
ATOM 657 C CA . HIS A 1 84 ? 17.129 -8.780 -6.246 1.00 86.38 84 HIS A CA 1
ATOM 658 C C . HIS A 1 84 ? 16.219 -10.002 -6.438 1.00 86.38 84 HIS A C 1
ATOM 660 O O . HIS A 1 84 ? 16.710 -11.111 -6.636 1.00 86.38 84 HIS A O 1
ATOM 666 N N . PHE A 1 85 ? 14.897 -9.814 -6.446 1.00 85.25 85 PHE A N 1
ATOM 667 C CA . PHE A 1 85 ? 13.929 -10.892 -6.657 1.00 85.25 85 PHE A CA 1
ATOM 668 C C . PHE A 1 85 ? 13.586 -11.125 -8.136 1.00 85.25 85 PHE A C 1
ATOM 670 O O . PHE A 1 85 ? 12.890 -12.091 -8.459 1.00 85.25 85 PHE A O 1
ATOM 677 N N . HIS A 1 86 ? 14.037 -10.261 -9.055 1.00 83.69 86 HIS A N 1
ATOM 678 C CA . HIS A 1 86 ? 13.828 -10.447 -10.490 1.00 83.69 86 HIS A CA 1
ATOM 679 C C . HIS A 1 86 ? 15.003 -9.916 -11.332 1.00 83.69 86 HIS A C 1
ATOM 681 O O . HIS A 1 86 ? 15.255 -8.720 -11.418 1.00 83.69 86 HIS A O 1
ATOM 687 N N . GLY A 1 87 ? 15.675 -10.787 -12.088 1.00 84.19 87 GLY A N 1
ATOM 688 C CA . GLY A 1 87 ? 16.879 -10.427 -12.863 1.00 84.19 87 GLY A CA 1
ATOM 689 C C . GLY A 1 87 ? 16.701 -9.407 -14.005 1.00 84.19 87 GLY A C 1
ATOM 690 O O . GLY A 1 87 ? 17.653 -9.129 -14.726 1.00 84.19 87 GLY A O 1
ATOM 691 N N . ARG A 1 88 ? 15.505 -8.831 -14.203 1.00 90.50 88 ARG A N 1
ATOM 692 C CA . ARG A 1 88 ? 15.227 -7.871 -15.290 1.00 90.50 88 ARG A CA 1
ATOM 693 C C . ARG A 1 88 ? 16.032 -6.582 -15.175 1.00 90.50 88 ARG A C 1
ATOM 695 O O . ARG A 1 88 ? 16.394 -6.024 -16.204 1.00 90.50 88 ARG A O 1
ATOM 702 N N . CYS A 1 89 ? 16.327 -6.123 -13.962 1.00 87.38 89 CYS A N 1
ATOM 703 C CA . CYS A 1 89 ? 17.013 -4.849 -13.750 1.00 87.38 89 CYS A CA 1
ATOM 704 C C . CYS A 1 89 ? 18.448 -4.850 -14.287 1.00 87.38 89 CYS A C 1
ATOM 706 O O . CYS A 1 89 ? 18.941 -3.827 -14.750 1.00 87.38 89 CYS A O 1
ATOM 708 N N . LEU A 1 90 ? 19.087 -6.022 -14.314 1.00 86.06 90 LEU A N 1
ATOM 709 C CA . LEU A 1 90 ? 20.453 -6.186 -14.809 1.00 86.06 90 LEU A CA 1
ATOM 710 C C . LEU A 1 90 ? 20.576 -5.909 -16.315 1.00 86.06 90 LEU A C 1
ATOM 712 O O . LEU A 1 90 ? 21.659 -5.592 -16.790 1.00 86.06 90 LEU A O 1
ATOM 716 N N . ALA A 1 91 ? 19.474 -5.966 -17.070 1.00 90.12 91 ALA A N 1
ATOM 717 C CA . ALA A 1 91 ? 19.489 -5.788 -18.522 1.00 90.12 91 ALA A CA 1
ATOM 718 C C . ALA A 1 91 ? 19.821 -4.355 -18.987 1.00 90.12 91 ALA A C 1
ATOM 720 O O . ALA A 1 91 ? 20.072 -4.153 -20.174 1.00 90.12 91 ALA A O 1
ATOM 721 N N . ARG A 1 92 ? 19.771 -3.355 -18.097 1.00 90.00 92 ARG A N 1
ATOM 722 C CA . ARG A 1 92 ? 20.033 -1.939 -18.424 1.00 90.00 92 ARG A CA 1
ATOM 723 C C . ARG A 1 92 ? 21.199 -1.321 -17.644 1.00 90.00 92 ARG A C 1
ATOM 725 O O . ARG A 1 92 ? 21.581 -0.201 -17.961 1.00 90.00 92 ARG A O 1
ATOM 732 N N . GLY A 1 93 ? 21.770 -2.044 -16.680 1.00 91.00 93 GLY A N 1
ATOM 733 C CA . GLY A 1 93 ? 22.786 -1.527 -15.759 1.00 91.00 93 GLY A CA 1
ATOM 734 C C . GLY A 1 93 ? 22.191 -0.852 -14.517 1.00 91.00 93 GLY A C 1
ATOM 735 O O . GLY A 1 93 ? 21.054 -0.379 -14.530 1.00 91.00 93 GLY A O 1
ATOM 736 N N . VAL A 1 94 ? 22.971 -0.839 -13.433 1.00 89.88 94 VAL A N 1
ATOM 737 C CA . VAL A 1 94 ? 22.551 -0.347 -12.106 1.00 89.88 94 VAL A CA 1
ATOM 738 C C . VAL A 1 94 ? 22.383 1.174 -12.094 1.00 89.88 94 VAL A C 1
ATOM 740 O O . VAL A 1 94 ? 21.368 1.660 -11.618 1.00 89.88 94 VAL A O 1
ATOM 743 N N . GLU A 1 95 ? 23.298 1.921 -12.715 1.00 93.81 95 GLU A N 1
ATOM 744 C CA . GLU A 1 95 ? 23.219 3.391 -12.776 1.00 93.81 95 GLU A CA 1
ATOM 745 C C . GLU A 1 95 ? 21.938 3.878 -13.464 1.00 93.81 95 GLU A C 1
ATOM 747 O O . GLU A 1 95 ? 21.253 4.777 -12.976 1.00 93.81 95 GLU A O 1
ATOM 752 N N . TRP A 1 96 ? 21.576 3.244 -14.587 1.00 94.12 96 TRP A N 1
ATOM 753 C CA . TRP A 1 96 ? 20.328 3.549 -15.279 1.00 94.12 96 TRP A CA 1
ATOM 754 C C . TRP A 1 96 ? 19.124 3.259 -14.384 1.00 94.12 96 TRP A C 1
ATOM 756 O O . TRP A 1 96 ? 18.188 4.051 -14.350 1.00 94.12 96 TRP A O 1
ATOM 766 N N . LEU A 1 97 ? 19.136 2.133 -13.668 1.00 92.75 97 LEU A N 1
ATOM 767 C CA . LEU A 1 97 ? 18.056 1.738 -12.771 1.00 92.75 97 LEU A CA 1
ATOM 768 C C . LEU A 1 97 ? 17.872 2.748 -11.635 1.00 92.75 97 LEU A C 1
ATOM 770 O O . LEU A 1 97 ? 16.748 3.205 -11.427 1.00 92.75 97 LEU A O 1
ATOM 774 N N . ASP A 1 98 ? 18.949 3.088 -10.929 1.00 94.69 98 ASP A N 1
ATOM 775 C CA . ASP A 1 98 ? 18.907 3.998 -9.783 1.00 94.69 98 ASP A CA 1
ATOM 776 C C . ASP A 1 98 ? 18.356 5.362 -10.199 1.00 94.69 98 ASP A C 1
ATOM 778 O O . ASP A 1 98 ? 17.406 5.852 -9.590 1.00 94.69 98 ASP A O 1
ATOM 782 N N . GLN A 1 99 ? 18.811 5.893 -11.340 1.00 96.12 99 GLN A N 1
ATOM 783 C CA . GLN A 1 99 ? 18.262 7.127 -11.899 1.00 96.12 99 GLN A CA 1
ATOM 784 C C . GLN A 1 99 ? 16.739 7.049 -12.117 1.00 96.12 99 GLN A C 1
ATOM 786 O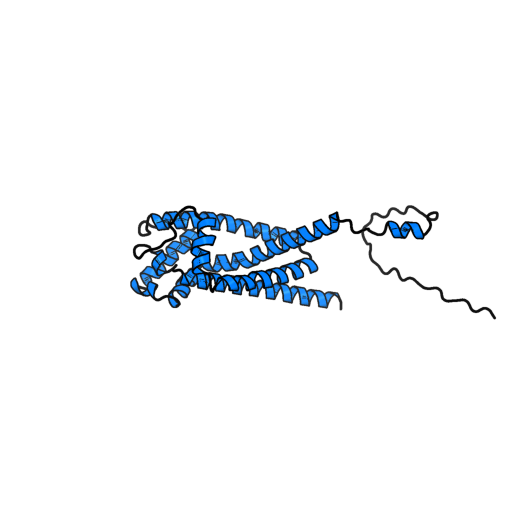 O . GLN A 1 99 ? 16.021 8.011 -11.846 1.00 96.12 99 GLN A O 1
ATOM 791 N N . ARG A 1 100 ? 16.210 5.922 -12.616 1.00 95.81 100 ARG A N 1
ATOM 792 C CA . ARG A 1 100 ? 14.758 5.765 -12.843 1.00 95.81 100 ARG A CA 1
ATOM 793 C C . ARG A 1 100 ? 13.961 5.619 -11.567 1.00 95.81 100 ARG A C 1
ATOM 795 O O . ARG A 1 100 ? 12.824 6.089 -11.518 1.00 95.81 100 ARG A O 1
ATOM 802 N N . ILE A 1 101 ? 14.528 4.949 -10.575 1.00 96.25 101 ILE A N 1
ATOM 803 C CA . ILE A 1 101 ? 13.909 4.816 -9.264 1.00 96.25 101 ILE A CA 1
ATOM 804 C C . ILE A 1 101 ? 13.824 6.196 -8.609 1.00 96.25 101 ILE A C 1
ATOM 806 O O . ILE A 1 101 ? 12.748 6.559 -8.139 1.00 96.25 101 ILE A O 1
ATOM 810 N N . ASP A 1 102 ? 14.892 6.990 -8.660 1.00 97.25 102 ASP A N 1
ATOM 811 C CA . ASP A 1 102 ? 14.913 8.341 -8.096 1.00 97.25 102 ASP A CA 1
ATOM 812 C C . ASP A 1 102 ? 13.905 9.260 -8.793 1.00 97.25 102 ASP A C 1
ATOM 814 O O . ASP A 1 102 ? 13.061 9.858 -8.129 1.00 97.25 102 ASP A O 1
ATOM 818 N N . GLU A 1 103 ? 13.887 9.288 -10.132 1.00 97.44 103 GLU A N 1
ATOM 819 C CA . GLU A 1 103 ? 12.886 10.042 -10.902 1.00 97.44 103 GLU A CA 1
ATOM 820 C C . GLU A 1 103 ? 11.445 9.672 -10.509 1.00 97.44 103 GLU A C 1
ATOM 822 O O . GLU A 1 103 ? 10.565 10.539 -10.455 1.00 97.44 103 GLU A O 1
ATOM 827 N N . LEU A 1 104 ? 11.191 8.382 -10.266 1.00 97.50 104 LEU A N 1
ATOM 828 C CA . LEU A 1 104 ? 9.878 7.882 -9.881 1.00 97.50 104 LEU A CA 1
ATOM 829 C C . LEU A 1 104 ? 9.527 8.259 -8.435 1.00 97.50 104 LEU A C 1
ATOM 831 O O . LEU A 1 104 ? 8.403 8.682 -8.172 1.00 97.50 104 LEU A O 1
ATOM 835 N N . VAL A 1 105 ? 10.465 8.124 -7.500 1.00 97.56 105 VAL A N 1
ATOM 836 C CA . VAL A 1 105 ? 10.251 8.465 -6.088 1.00 97.56 105 VAL A CA 1
ATOM 837 C C . VAL A 1 105 ? 10.062 9.970 -5.909 1.00 97.56 105 VAL A C 1
ATOM 839 O O . VAL A 1 105 ? 9.120 10.370 -5.224 1.00 97.56 105 VAL A O 1
ATOM 842 N N . GLU A 1 106 ? 10.870 10.803 -6.567 1.00 97.69 106 GLU A N 1
ATOM 843 C CA . GLU A 1 106 ? 10.668 12.259 -6.635 1.00 97.69 106 GLU A CA 1
ATOM 844 C C . GLU A 1 106 ? 9.284 12.603 -7.199 1.00 97.69 106 GLU A C 1
ATOM 846 O O . GLU A 1 106 ? 8.593 13.500 -6.708 1.00 97.69 106 GLU A O 1
ATOM 851 N N . TYR A 1 107 ? 8.851 11.876 -8.236 1.00 97.88 107 TYR A N 1
ATOM 852 C CA . TYR A 1 107 ? 7.518 12.045 -8.800 1.00 97.88 107 TYR A CA 1
ATOM 853 C C . TYR A 1 107 ? 6.432 11.702 -7.776 1.00 97.88 107 TYR A C 1
ATOM 855 O O . TYR A 1 107 ? 5.497 12.482 -7.616 1.00 97.88 107 TYR A O 1
ATOM 863 N N . TRP A 1 108 ? 6.543 10.593 -7.044 1.00 97.38 108 TRP A N 1
ATOM 864 C CA . TRP A 1 108 ? 5.571 10.249 -6.004 1.00 97.38 108 TRP A CA 1
ATOM 865 C C . TRP A 1 108 ? 5.536 11.274 -4.869 1.00 97.38 108 TRP A C 1
ATOM 867 O O . TRP A 1 108 ? 4.456 11.644 -4.418 1.00 97.38 108 TRP A O 1
ATOM 877 N N . ARG A 1 109 ? 6.699 11.762 -4.427 1.00 96.25 109 ARG A N 1
ATOM 878 C CA . ARG A 1 109 ? 6.837 12.714 -3.311 1.00 96.25 109 ARG A CA 1
ATOM 879 C C . ARG A 1 109 ? 6.412 14.144 -3.636 1.00 96.25 109 ARG A C 1
ATOM 881 O O . ARG A 1 109 ? 6.410 14.981 -2.746 1.00 96.25 109 ARG A O 1
ATOM 888 N N . HIS A 1 110 ? 6.017 14.414 -4.879 1.00 96.00 110 HIS A N 1
ATOM 889 C CA . HIS A 1 110 ? 5.730 15.757 -5.391 1.00 96.00 110 HIS A CA 1
ATOM 890 C C . HIS A 1 110 ? 6.942 16.682 -5.537 1.00 96.00 110 HIS A C 1
ATOM 892 O O . HIS A 1 110 ? 6.763 17.811 -5.985 1.00 96.00 110 HIS A O 1
ATOM 898 N N . ASP A 1 111 ? 8.162 16.182 -5.331 1.00 95.94 111 ASP A N 1
ATOM 899 C CA . ASP A 1 111 ? 9.406 16.907 -5.638 1.00 95.94 111 ASP A CA 1
ATOM 900 C C . ASP A 1 111 ? 9.526 17.184 -7.148 1.00 95.94 111 ASP A C 1
ATOM 902 O O . ASP A 1 111 ? 10.144 18.154 -7.591 1.00 95.94 111 ASP A O 1
ATOM 906 N N . ARG A 1 112 ? 8.858 16.352 -7.961 1.00 93.00 112 ARG A N 1
ATOM 907 C CA . ARG A 1 112 ? 8.757 16.500 -9.413 1.00 93.00 112 ARG A CA 1
ATOM 908 C C . ARG A 1 112 ? 7.305 16.486 -9.895 1.00 93.00 112 ARG A C 1
ATOM 910 O O . ARG A 1 112 ? 6.526 15.565 -9.631 1.00 93.00 112 ARG A O 1
ATOM 917 N N . TYR A 1 113 ? 6.942 17.477 -10.714 1.00 90.69 113 TYR A N 1
ATOM 918 C CA . TYR A 1 113 ? 5.586 17.586 -11.271 1.00 90.69 113 TYR A CA 1
ATOM 919 C C . TYR A 1 113 ? 5.290 16.556 -12.379 1.00 90.69 113 TYR A C 1
ATOM 921 O O . TYR A 1 113 ? 4.163 16.078 -12.503 1.00 90.69 113 TYR A O 1
ATOM 929 N N . ARG A 1 114 ? 6.284 16.198 -13.207 1.00 93.31 114 ARG A N 1
ATOM 930 C CA . ARG A 1 114 ? 6.123 15.264 -14.339 1.00 93.31 114 ARG A CA 1
ATOM 931 C C . ARG A 1 114 ? 7.331 14.354 -14.501 1.00 93.31 114 ARG A C 1
ATOM 933 O O . ARG A 1 114 ? 8.463 14.823 -14.432 1.00 93.31 114 ARG A O 1
ATOM 940 N N . LEU A 1 115 ? 7.077 13.087 -14.818 1.00 95.81 115 LEU A N 1
ATOM 941 C CA . LEU A 1 115 ? 8.117 12.154 -15.249 1.00 95.81 115 LEU A CA 1
ATOM 942 C C . LEU A 1 115 ? 8.777 12.631 -16.558 1.00 95.81 115 LEU A C 1
ATOM 944 O O . LEU A 1 115 ? 8.086 13.192 -17.421 1.00 95.81 115 LEU A O 1
ATOM 948 N N . PRO A 1 116 ? 10.092 12.413 -16.733 1.00 95.00 116 PRO A N 1
ATOM 949 C CA . PRO A 1 116 ? 10.805 12.879 -17.916 1.00 95.00 116 PRO A CA 1
ATOM 950 C C . PRO A 1 116 ? 10.355 12.197 -19.223 1.00 95.00 116 PRO A C 1
ATOM 952 O O . PRO A 1 116 ? 9.624 11.202 -19.251 1.00 95.00 116 PRO A O 1
ATOM 955 N N . ARG A 1 117 ? 10.763 12.785 -20.358 1.00 92.69 117 ARG A N 1
ATOM 956 C CA . ARG A 1 117 ? 10.284 12.409 -21.708 1.00 92.69 117 ARG A CA 1
ATOM 957 C C . ARG A 1 117 ? 10.647 10.984 -22.138 1.00 92.69 117 ARG A C 1
ATOM 959 O O . ARG A 1 117 ? 9.986 10.435 -23.010 1.00 92.69 117 ARG A O 1
ATOM 966 N N . ASN A 1 118 ? 11.676 10.420 -21.525 1.00 92.19 118 ASN A N 1
ATOM 967 C CA . ASN A 1 118 ? 12.213 9.081 -21.762 1.00 92.19 118 ASN A CA 1
ATOM 968 C C . ASN A 1 118 ? 11.381 7.949 -21.131 1.00 92.19 118 ASN A C 1
ATOM 970 O O . ASN A 1 118 ? 11.580 6.795 -21.490 1.00 92.19 118 ASN A O 1
ATOM 974 N N . TRP A 1 119 ? 10.421 8.263 -20.260 1.00 96.44 119 TRP A N 1
ATOM 975 C CA . TRP A 1 119 ? 9.323 7.350 -19.932 1.00 96.44 119 TRP A CA 1
ATOM 976 C C . TRP A 1 119 ? 8.338 7.275 -21.101 1.00 96.44 119 TRP A C 1
ATOM 978 O O . TRP A 1 119 ? 8.165 8.258 -21.828 1.00 96.44 119 TRP A O 1
ATOM 988 N N . THR A 1 120 ? 7.649 6.156 -21.312 1.00 97.00 120 THR A N 1
ATOM 989 C CA . THR A 1 120 ? 6.667 6.113 -22.407 1.00 97.00 120 THR A CA 1
ATOM 990 C C . THR A 1 120 ? 5.455 6.999 -22.084 1.00 97.00 120 THR A C 1
ATOM 992 O O . THR A 1 120 ? 5.133 7.252 -20.921 1.00 97.00 120 THR A O 1
ATOM 995 N N . ILE A 1 121 ? 4.757 7.511 -23.110 1.00 96.69 121 ILE A N 1
ATOM 996 C CA . ILE A 1 121 ? 3.516 8.293 -22.906 1.00 96.69 121 ILE A CA 1
ATOM 997 C C . ILE A 1 121 ? 2.508 7.477 -22.087 1.00 96.69 121 ILE A C 1
ATOM 999 O O . ILE A 1 121 ? 1.882 8.010 -21.173 1.00 96.69 121 ILE A O 1
ATOM 1003 N N . LYS A 1 122 ? 2.415 6.177 -22.387 1.00 96.50 122 LYS A N 1
ATOM 1004 C CA . LYS A 1 122 ? 1.560 5.220 -21.690 1.00 96.50 122 LYS A CA 1
ATOM 1005 C C . LYS A 1 122 ? 1.881 5.151 -20.196 1.00 96.50 122 LYS A C 1
ATOM 1007 O O . LYS A 1 122 ? 0.977 5.288 -19.381 1.00 96.50 122 LYS A O 1
ATOM 1012 N N . GLU A 1 123 ? 3.153 4.980 -19.833 1.00 96.38 123 GLU A N 1
ATOM 1013 C CA . GLU A 1 123 ? 3.564 4.929 -18.425 1.00 96.38 123 GLU A CA 1
ATOM 1014 C C . GLU A 1 123 ? 3.264 6.231 -17.695 1.00 96.38 123 GLU A C 1
ATOM 1016 O O . GLU A 1 123 ? 2.719 6.207 -16.597 1.00 96.38 123 GLU A O 1
ATOM 1021 N N . ARG A 1 124 ? 3.572 7.375 -18.314 1.00 96.88 124 ARG A N 1
ATOM 1022 C CA . ARG A 1 124 ? 3.294 8.677 -17.699 1.00 96.88 124 ARG A CA 1
ATOM 1023 C C . ARG A 1 124 ? 1.812 8.876 -17.411 1.00 96.88 124 ARG A C 1
ATOM 1025 O O . ARG A 1 124 ? 1.478 9.434 -16.371 1.00 96.88 124 ARG A O 1
ATOM 1032 N N . GLN A 1 125 ? 0.943 8.440 -18.320 1.00 96.81 125 GLN A N 1
ATOM 1033 C CA . GLN A 1 125 ? -0.499 8.533 -18.124 1.00 96.81 125 GLN A CA 1
ATOM 1034 C C . GLN A 1 125 ? -0.966 7.595 -17.004 1.00 96.81 125 GLN A C 1
ATOM 1036 O O . GLN A 1 125 ? -1.636 8.049 -16.080 1.00 96.81 125 GLN A O 1
ATOM 1041 N N . HIS A 1 126 ? -0.533 6.332 -17.017 1.00 96.38 126 HIS A N 1
ATOM 1042 C CA . HIS A 1 126 ? -0.883 5.378 -15.964 1.00 96.38 126 HIS A CA 1
ATOM 1043 C C . HIS A 1 126 ? -0.408 5.834 -14.577 1.00 96.38 126 HIS A C 1
ATOM 1045 O O . HIS A 1 126 ? -1.174 5.834 -13.618 1.00 96.38 126 HIS A O 1
ATOM 1051 N N . LEU A 1 127 ? 0.846 6.277 -14.461 1.00 96.94 127 LEU A N 1
ATOM 1052 C CA . LEU A 1 127 ? 1.423 6.719 -13.190 1.00 96.94 127 LEU A CA 1
ATOM 1053 C C . LEU A 1 127 ? 0.783 8.016 -12.685 1.00 96.94 127 LEU A C 1
ATOM 1055 O O . LEU A 1 127 ? 0.699 8.212 -11.476 1.00 96.94 127 LEU A O 1
ATOM 1059 N N . LYS A 1 128 ? 0.263 8.863 -13.580 1.00 97.12 128 LYS A N 1
ATOM 1060 C CA . LYS A 1 128 ? -0.545 10.030 -13.206 1.00 97.12 128 LYS A CA 1
ATOM 1061 C C . LYS A 1 128 ? -1.875 9.628 -12.568 1.00 97.12 128 LYS A C 1
ATOM 1063 O O . LYS A 1 128 ? -2.251 10.219 -11.560 1.00 97.12 128 LYS A O 1
ATOM 1068 N N . GLU A 1 129 ? -2.562 8.631 -13.123 1.00 96.38 129 GLU A N 1
ATOM 1069 C CA . GLU A 1 129 ? -3.800 8.085 -12.544 1.00 96.38 129 GLU A CA 1
ATOM 1070 C C . GLU A 1 129 ? -3.530 7.454 -11.173 1.00 96.38 129 GLU A C 1
ATOM 1072 O O . GLU A 1 129 ? -4.208 7.770 -10.197 1.00 96.38 129 GLU A O 1
ATOM 1077 N N . VAL A 1 130 ? -2.475 6.639 -11.071 1.00 96.44 130 VAL A N 1
ATOM 1078 C CA . VAL A 1 130 ? -2.050 6.016 -9.808 1.00 96.44 130 VAL A CA 1
ATOM 1079 C C . VAL A 1 130 ? -1.667 7.072 -8.762 1.00 96.44 130 VAL A C 1
ATOM 1081 O O . VAL A 1 130 ? -2.053 6.948 -7.601 1.00 96.44 130 VAL A O 1
ATOM 1084 N N . ARG A 1 131 ? -0.953 8.140 -9.152 1.00 96.81 131 ARG A N 1
ATOM 1085 C CA . ARG A 1 131 ? -0.556 9.221 -8.231 1.00 96.81 131 ARG A CA 1
ATOM 1086 C C . ARG A 1 131 ? -1.770 9.918 -7.649 1.00 96.81 131 ARG A C 1
ATOM 1088 O O . ARG A 1 131 ? -1.818 10.104 -6.443 1.00 96.81 131 ARG A O 1
ATOM 1095 N N . ALA A 1 132 ? -2.769 10.220 -8.476 1.00 95.81 132 ALA A N 1
ATOM 1096 C CA . ALA A 1 132 ? -4.004 10.832 -8.002 1.00 95.81 132 ALA A CA 1
ATOM 1097 C C . ALA A 1 132 ? -4.718 9.964 -6.948 1.00 95.81 132 ALA A C 1
ATOM 1099 O O . ALA A 1 132 ? -5.248 10.500 -5.977 1.00 95.81 132 ALA A O 1
ATOM 1100 N N . MET A 1 133 ? -4.691 8.632 -7.091 1.00 95.62 133 MET A N 1
ATOM 1101 C CA . MET A 1 133 ? -5.222 7.721 -6.068 1.00 95.62 133 MET A CA 1
ATOM 1102 C C . MET A 1 133 ? -4.407 7.798 -4.771 1.00 95.62 133 MET A C 1
ATOM 1104 O O . MET A 1 133 ? -4.981 7.910 -3.690 1.00 95.62 133 MET A O 1
ATOM 1108 N N . TYR A 1 134 ? -3.075 7.775 -4.853 1.00 95.44 134 TYR A N 1
ATOM 1109 C CA . TYR A 1 134 ? -2.215 7.877 -3.669 1.00 95.44 134 TYR A CA 1
ATOM 1110 C C . TYR A 1 134 ? -2.324 9.231 -2.965 1.00 95.44 134 TYR A C 1
ATOM 1112 O O . TYR A 1 134 ? -2.372 9.266 -1.737 1.00 95.44 134 TYR A O 1
ATOM 1120 N N . ASP A 1 135 ? -2.469 10.320 -3.714 1.00 94.25 135 ASP A N 1
ATOM 1121 C CA . ASP A 1 135 ? -2.689 11.658 -3.164 1.00 94.25 135 ASP A CA 1
ATOM 1122 C C . ASP A 1 135 ? -3.972 11.710 -2.323 1.00 94.25 135 ASP A C 1
ATOM 1124 O O . ASP A 1 135 ? -3.993 12.316 -1.252 1.00 94.25 135 ASP A O 1
ATOM 1128 N N . GLN A 1 136 ? -5.033 11.019 -2.751 1.00 94.50 136 GLN A N 1
ATOM 1129 C CA . GLN A 1 136 ? -6.260 10.881 -1.961 1.00 94.50 136 GLN A CA 1
ATOM 1130 C C . GLN A 1 136 ? -6.038 10.039 -0.697 1.00 94.50 136 GLN A C 1
ATOM 1132 O O . GLN A 1 136 ? -6.563 10.373 0.367 1.00 94.50 136 GLN A O 1
ATOM 1137 N N . LEU A 1 137 ? -5.230 8.976 -0.780 1.00 94.44 137 LEU A N 1
ATOM 1138 C CA . LEU A 1 137 ? -4.908 8.142 0.379 1.00 94.44 137 LEU A CA 1
ATOM 1139 C C . LEU A 1 137 ? -4.097 8.905 1.444 1.00 94.44 137 LEU A C 1
ATOM 1141 O O . LEU A 1 137 ? -4.312 8.704 2.641 1.00 94.44 137 LEU A O 1
ATOM 1145 N N . VAL A 1 138 ? -3.210 9.826 1.067 1.00 94.81 138 VAL A N 1
ATOM 1146 C CA . VAL A 1 138 ? -2.454 10.632 2.048 1.00 94.81 138 VAL A CA 1
ATOM 1147 C C . VAL A 1 138 ? -3.398 11.310 3.053 1.00 94.81 138 VAL A C 1
ATOM 1149 O O . VAL A 1 138 ? -3.162 11.259 4.262 1.00 94.81 138 VAL A O 1
ATOM 1152 N N . TRP A 1 139 ? -4.517 11.866 2.578 1.00 94.00 139 TRP A N 1
ATOM 1153 C CA . TRP A 1 139 ? -5.503 12.562 3.412 1.00 94.00 139 TRP A CA 1
ATOM 1154 C C . TRP A 1 139 ? -6.312 11.644 4.332 1.00 94.00 139 TRP A C 1
ATOM 1156 O O . TRP A 1 139 ? -6.799 12.089 5.373 1.00 94.00 139 TRP A O 1
ATOM 1166 N N . GLY A 1 140 ? -6.420 10.355 4.008 1.00 95.38 140 GLY A N 1
ATOM 1167 C CA . GLY A 1 140 ? -7.082 9.381 4.875 1.00 95.38 140 GLY A CA 1
ATOM 1168 C C . GLY A 1 140 ? -6.353 9.171 6.206 1.00 95.38 140 GLY A C 1
ATOM 1169 O O . GLY A 1 140 ? -6.993 8.877 7.216 1.00 95.38 140 GLY A O 1
ATOM 1170 N N . LEU A 1 141 ? -5.028 9.365 6.245 1.00 96.44 141 LEU A N 1
ATOM 1171 C CA . LEU A 1 141 ? -4.220 9.120 7.440 1.00 96.44 141 LEU A CA 1
ATOM 1172 C C . LEU A 1 141 ? -4.554 10.080 8.595 1.00 96.44 141 LEU A C 1
ATOM 1174 O O . LEU A 1 141 ? -4.886 9.582 9.673 1.00 96.44 141 LEU A O 1
ATOM 1178 N N . PRO A 1 142 ? -4.510 11.420 8.433 1.00 97.69 142 PRO A N 1
ATOM 1179 C CA . PRO A 1 142 ? -4.867 12.330 9.519 1.00 97.69 142 PRO A CA 1
ATOM 1180 C C . PRO A 1 142 ? -6.312 12.125 9.988 1.00 97.69 142 PRO A C 1
ATOM 1182 O O . PRO A 1 142 ? -6.562 12.145 11.191 1.00 97.69 142 PRO A O 1
ATOM 1185 N N . ILE A 1 143 ? -7.248 11.840 9.074 1.00 97.44 143 ILE A N 1
ATOM 1186 C CA . ILE A 1 143 ? -8.643 11.527 9.422 1.00 97.44 143 ILE A CA 1
ATOM 1187 C C . ILE A 1 143 ? -8.702 10.280 10.312 1.00 97.44 143 ILE A C 1
ATOM 1189 O O . ILE A 1 143 ? -9.311 10.313 11.382 1.00 97.44 143 ILE A O 1
ATOM 1193 N N . ALA A 1 144 ? -8.030 9.198 9.916 1.00 97.75 144 ALA A N 1
ATOM 1194 C CA . ALA A 1 144 ? -7.972 7.969 10.699 1.00 97.75 144 ALA A CA 1
ATOM 1195 C C . ALA A 1 144 ? -7.366 8.205 12.093 1.00 97.75 144 ALA A C 1
ATOM 1197 O O . ALA A 1 144 ? -7.908 7.722 13.087 1.00 97.75 144 ALA A O 1
ATOM 1198 N N . LEU A 1 145 ? -6.286 8.985 12.195 1.00 97.75 145 LEU A N 1
ATOM 1199 C CA . LEU A 1 145 ? -5.661 9.319 13.478 1.00 97.75 145 LEU A CA 1
ATOM 1200 C C . LEU A 1 145 ? -6.596 10.136 14.382 1.00 97.75 145 LEU A C 1
ATOM 1202 O O . LEU A 1 145 ? -6.726 9.816 15.563 1.00 97.75 145 LEU A O 1
ATOM 1206 N N . ILE A 1 146 ? -7.300 11.135 13.839 1.00 98.12 146 ILE A N 1
ATOM 1207 C CA . ILE A 1 146 ? -8.290 11.926 14.589 1.00 98.12 146 ILE A CA 1
ATOM 1208 C C . ILE A 1 146 ? -9.416 11.027 15.106 1.00 98.12 146 ILE A C 1
ATOM 1210 O O . ILE A 1 146 ? -9.775 11.110 16.280 1.00 98.12 146 ILE A O 1
ATOM 1214 N N . LEU A 1 147 ? -9.950 10.135 14.267 1.00 97.31 147 LEU A N 1
ATOM 1215 C CA . LEU A 1 147 ? -11.007 9.201 14.665 1.00 97.31 147 LEU A CA 1
ATOM 1216 C C . LEU A 1 147 ? -10.531 8.226 15.748 1.00 97.31 147 LEU A C 1
ATOM 1218 O O . LEU A 1 147 ? -11.270 7.955 16.696 1.00 97.31 147 LEU A O 1
ATOM 1222 N N . LEU A 1 148 ? -9.293 7.734 15.653 1.00 97.00 148 LEU A N 1
ATOM 1223 C CA . LEU A 1 148 ? -8.693 6.907 16.698 1.00 97.00 148 LEU A CA 1
ATOM 1224 C C . LEU A 1 148 ? -8.595 7.666 18.019 1.00 97.00 148 LEU A C 1
ATOM 1226 O O . LEU A 1 148 ? -8.995 7.122 19.041 1.00 97.00 148 LEU A O 1
ATOM 1230 N N . LEU A 1 149 ? -8.125 8.914 18.010 1.00 95.56 149 LEU A N 1
ATOM 1231 C CA . LEU A 1 149 ? -8.013 9.732 19.220 1.00 95.56 149 LEU A CA 1
ATOM 1232 C C . LEU A 1 149 ? -9.386 10.063 19.822 1.00 95.56 149 LEU A C 1
ATOM 1234 O O . LEU A 1 149 ? -9.585 9.895 21.024 1.00 95.56 149 LEU A O 1
ATOM 1238 N N . ALA A 1 150 ? -10.349 10.473 18.994 1.00 94.69 150 ALA A N 1
ATOM 1239 C CA . ALA A 1 150 ? -11.685 10.870 19.433 1.00 94.69 150 ALA A CA 1
ATOM 1240 C C . ALA A 1 150 ? -12.496 9.693 19.995 1.00 94.69 150 ALA A C 1
ATOM 1242 O O . ALA A 1 150 ? -13.242 9.838 20.966 1.00 94.69 150 ALA A O 1
ATOM 1243 N N . PHE A 1 151 ? -12.352 8.509 19.395 1.00 93.38 151 PHE A N 1
ATOM 1244 C CA . PHE A 1 151 ? -13.156 7.342 19.737 1.00 93.38 151 PHE A CA 1
ATOM 1245 C C . PHE A 1 151 ? -12.379 6.250 20.470 1.00 93.38 151 PHE A C 1
ATOM 1247 O O . PHE A 1 151 ? -12.972 5.205 20.750 1.00 93.38 151 PHE A O 1
ATOM 1254 N N . ALA A 1 152 ? -11.115 6.454 20.851 1.00 90.44 152 ALA A N 1
ATOM 1255 C CA . ALA A 1 152 ? -10.316 5.447 21.547 1.00 90.44 152 ALA A CA 1
ATOM 1256 C C . ALA A 1 152 ? -11.040 4.919 22.794 1.00 90.44 152 ALA A C 1
ATOM 1258 O O . ALA A 1 152 ? -11.335 5.634 23.750 1.00 90.44 152 ALA A O 1
ATOM 1259 N N . ASN A 1 153 ? -11.329 3.622 22.792 1.00 93.50 153 ASN A N 1
ATOM 1260 C CA . ASN A 1 153 ? -11.748 2.886 23.974 1.00 93.50 153 ASN A CA 1
ATOM 1261 C C . ASN A 1 153 ? -10.915 1.615 24.037 1.00 93.50 153 ASN A C 1
ATOM 1263 O O . ASN A 1 153 ? -10.904 0.852 23.078 1.00 93.50 153 ASN A O 1
ATOM 1267 N N . GLN A 1 154 ? -10.245 1.361 25.159 1.00 93.12 154 GLN A N 1
ATOM 1268 C CA . GLN A 1 154 ? -9.301 0.248 25.272 1.00 93.12 154 GLN A CA 1
ATOM 1269 C C . GLN A 1 154 ? -9.915 -1.113 24.900 1.00 93.12 154 GLN A C 1
ATOM 1271 O O . GLN A 1 154 ? -9.271 -1.894 24.203 1.00 93.12 154 GLN A O 1
ATOM 1276 N N . LYS A 1 155 ? -11.163 -1.392 25.307 1.00 93.62 155 LYS A N 1
ATOM 1277 C CA . LYS A 1 155 ? -11.838 -2.662 24.983 1.00 93.62 155 LYS A CA 1
ATOM 1278 C C . LYS A 1 155 ? -12.114 -2.782 23.483 1.00 93.62 155 LYS A C 1
ATOM 1280 O O . LYS A 1 155 ? -11.844 -3.824 22.893 1.00 93.62 155 LYS A O 1
ATOM 1285 N N . GLN A 1 156 ? -12.620 -1.712 22.869 1.00 94.44 156 GLN A N 1
ATOM 1286 C CA . GLN A 1 156 ? -12.917 -1.688 21.433 1.00 94.44 156 GLN A CA 1
ATOM 1287 C C . GLN A 1 156 ? -11.639 -1.691 20.587 1.00 94.44 156 GLN A C 1
ATOM 1289 O O . GLN A 1 156 ? -11.584 -2.399 19.592 1.00 94.44 156 GLN A O 1
ATOM 1294 N N . MET A 1 157 ? -10.592 -0.984 21.015 1.00 95.75 157 MET A N 1
ATOM 1295 C CA . MET A 1 157 ? -9.276 -0.978 20.371 1.00 95.75 157 MET A CA 1
ATOM 1296 C C . MET A 1 157 ? -8.616 -2.357 20.403 1.00 95.75 157 MET A C 1
ATOM 1298 O O . MET A 1 157 ? -8.037 -2.781 19.409 1.00 95.75 157 MET A O 1
ATOM 1302 N N . LEU A 1 158 ? -8.741 -3.093 21.512 1.00 96.25 158 LEU A N 1
ATOM 1303 C CA . LEU A 1 158 ? -8.238 -4.465 21.609 1.00 96.25 158 LEU A CA 1
ATOM 1304 C C . LEU A 1 158 ? -8.981 -5.404 20.646 1.00 96.25 158 LEU A C 1
ATOM 1306 O O . LEU A 1 158 ? -8.348 -6.229 19.986 1.00 96.25 158 LEU A O 1
ATOM 1310 N N . ALA A 1 159 ? -10.307 -5.261 20.536 1.00 95.25 159 ALA A N 1
ATOM 1311 C CA . ALA A 1 159 ? -11.114 -5.985 19.554 1.00 95.25 159 ALA A CA 1
ATOM 1312 C C . ALA A 1 159 ? -10.746 -5.610 18.108 1.00 95.25 159 ALA A C 1
ATOM 1314 O O . ALA A 1 159 ? -10.544 -6.506 17.292 1.00 95.25 159 ALA A O 1
ATOM 1315 N N . ALA A 1 160 ? -10.597 -4.318 17.812 1.00 96.50 160 ALA A N 1
ATOM 1316 C CA . ALA A 1 160 ? -10.189 -3.802 16.509 1.00 96.50 160 ALA A CA 1
ATOM 1317 C C . ALA A 1 160 ? -8.806 -4.323 16.091 1.00 96.50 160 ALA A C 1
ATOM 1319 O O . ALA A 1 160 ? -8.670 -4.861 15.000 1.00 96.50 160 ALA A O 1
ATOM 1320 N N . ALA A 1 161 ? -7.799 -4.251 16.969 1.00 97.25 161 ALA A N 1
ATOM 1321 C CA . ALA A 1 161 ? -6.447 -4.737 16.682 1.00 97.25 161 ALA A CA 1
ATOM 1322 C C . ALA A 1 161 ? -6.422 -6.250 16.417 1.00 97.25 161 ALA A C 1
ATOM 1324 O O . ALA A 1 161 ? -5.772 -6.714 15.479 1.00 97.25 161 ALA A O 1
ATOM 1325 N N . ARG A 1 162 ? -7.180 -7.032 17.201 1.00 96.75 162 ARG A N 1
ATOM 1326 C CA . ARG A 1 162 ? -7.331 -8.476 16.970 1.00 96.75 162 ARG A CA 1
ATOM 1327 C C . ARG A 1 162 ? -8.015 -8.761 15.632 1.00 96.75 162 ARG A C 1
ATOM 1329 O O . ARG A 1 162 ? -7.538 -9.613 14.889 1.00 96.75 162 ARG A O 1
ATOM 1336 N N . PHE A 1 163 ? -9.117 -8.071 15.339 1.00 97.38 163 PHE A N 1
ATOM 1337 C CA . PHE A 1 163 ? -9.839 -8.225 14.078 1.00 97.38 163 PHE A CA 1
ATOM 1338 C C . PHE A 1 163 ? -8.942 -7.884 12.887 1.00 97.38 163 PHE A C 1
ATOM 1340 O O . PHE A 1 163 ? -8.789 -8.715 11.999 1.00 97.38 163 PHE A O 1
ATOM 1347 N N . ASN A 1 164 ? -8.281 -6.724 12.913 1.00 98.25 164 ASN A N 1
ATOM 1348 C CA . ASN A 1 164 ? -7.374 -6.289 11.856 1.00 98.25 164 ASN A CA 1
ATOM 1349 C C . ASN A 1 164 ? -6.218 -7.267 11.659 1.00 98.25 164 ASN A C 1
ATOM 1351 O O . ASN A 1 164 ? -5.896 -7.581 10.525 1.00 98.25 164 ASN A O 1
ATOM 1355 N N . THR A 1 165 ? -5.636 -7.807 12.733 1.00 98.12 165 THR A N 1
ATOM 1356 C CA . THR A 1 165 ? -4.595 -8.844 12.627 1.00 98.12 165 THR A CA 1
ATOM 1357 C C . THR A 1 165 ? -5.103 -10.053 11.836 1.00 98.12 165 THR A C 1
ATOM 1359 O O . THR A 1 165 ? -4.464 -10.475 10.877 1.00 98.12 165 THR A O 1
ATOM 1362 N N . LEU A 1 166 ? -6.266 -10.601 12.205 1.00 98.12 166 LEU A N 1
ATOM 1363 C CA . LEU A 1 166 ? -6.836 -11.776 11.536 1.00 98.12 166 LEU A CA 1
ATOM 1364 C C . LEU A 1 166 ? -7.240 -11.475 10.088 1.00 98.12 166 LEU A C 1
ATOM 1366 O O . LEU A 1 166 ? -6.983 -12.281 9.199 1.00 98.12 166 LEU A O 1
ATOM 1370 N N . PHE A 1 167 ? -7.852 -10.313 9.862 1.00 98.00 167 PHE A N 1
ATOM 1371 C CA . PHE A 1 167 ? -8.271 -9.856 8.543 1.00 98.00 167 PHE A CA 1
ATOM 1372 C C . PHE A 1 167 ? -7.077 -9.627 7.612 1.00 98.00 167 PHE A C 1
ATOM 1374 O O . PHE A 1 167 ? -7.076 -10.099 6.486 1.00 98.00 167 PHE A O 1
ATOM 1381 N N . VAL A 1 168 ? -6.031 -8.945 8.077 1.00 98.00 168 VAL A N 1
ATOM 1382 C CA . VAL A 1 168 ? -4.848 -8.652 7.258 1.00 98.00 168 VAL A CA 1
ATOM 1383 C C . VAL A 1 168 ? -4.081 -9.931 6.935 1.00 98.00 168 VAL A C 1
ATOM 1385 O O . VAL A 1 168 ? -3.701 -10.134 5.785 1.00 98.00 168 VAL A O 1
ATOM 1388 N N . VAL A 1 169 ? -3.908 -10.835 7.905 1.00 98.06 169 VAL A N 1
ATOM 1389 C CA . VAL A 1 169 ? -3.259 -12.136 7.666 1.00 98.06 169 VAL A CA 1
ATOM 1390 C C . VAL A 1 169 ? -4.055 -12.990 6.680 1.00 98.06 169 VAL A C 1
ATOM 1392 O O . VAL A 1 169 ? -3.451 -13.667 5.849 1.00 98.06 169 VAL A O 1
ATOM 1395 N N . SER A 1 170 ? -5.392 -12.951 6.713 1.00 97.88 170 SER A N 1
ATOM 1396 C CA . SER A 1 170 ? -6.201 -13.733 5.769 1.00 97.88 170 SER A CA 1
ATOM 1397 C C . SER A 1 170 ? -6.031 -13.277 4.316 1.00 97.88 170 SER A C 1
ATOM 1399 O O . SER A 1 170 ? -6.218 -14.089 3.411 1.00 97.88 170 SER A O 1
ATOM 1401 N N . LEU A 1 171 ? -5.569 -12.044 4.064 1.00 96.56 171 LEU A N 1
ATOM 1402 C CA . LEU A 1 171 ? -5.222 -11.582 2.715 1.00 96.56 171 LEU A CA 1
ATOM 1403 C C . LEU A 1 171 ? -4.047 -12.359 2.096 1.00 96.56 171 LEU A C 1
ATOM 1405 O O . LEU A 1 171 ? -3.911 -12.362 0.873 1.00 96.56 171 LEU A O 1
ATOM 1409 N N . LEU A 1 172 ? -3.239 -13.086 2.885 1.00 96.19 172 LEU A N 1
ATOM 1410 C CA . LEU A 1 172 ? -2.223 -14.003 2.342 1.00 96.19 172 LEU A CA 1
ATOM 1411 C C . LEU A 1 172 ? -2.838 -15.112 1.478 1.00 96.19 172 LEU A C 1
ATOM 1413 O O . LEU A 1 172 ? -2.174 -15.618 0.573 1.00 96.19 172 LEU A O 1
ATOM 1417 N N . LEU A 1 173 ? -4.116 -15.447 1.691 1.00 96.00 173 LEU A N 1
ATOM 1418 C CA . LEU A 1 173 ? -4.850 -16.402 0.857 1.00 96.00 173 LEU A CA 1
ATOM 1419 C C . LEU A 1 173 ? -5.010 -15.921 -0.594 1.00 96.00 173 LEU A C 1
ATOM 1421 O O . LEU A 1 173 ? -5.260 -16.736 -1.478 1.00 96.00 173 LEU A O 1
ATOM 1425 N N . LEU A 1 174 ? -4.826 -14.623 -0.865 1.00 94.62 174 LEU A N 1
ATOM 1426 C CA . LEU A 1 174 ? -4.833 -14.078 -2.224 1.00 94.62 174 LEU A CA 1
ATOM 1427 C C . LEU A 1 174 ? -3.511 -14.313 -2.966 1.00 94.62 174 LEU A C 1
ATOM 1429 O O . LEU A 1 174 ? -3.489 -14.228 -4.190 1.00 94.62 174 LEU A O 1
ATOM 1433 N N . ILE A 1 175 ? -2.408 -14.624 -2.274 1.00 94.69 175 ILE A N 1
ATOM 1434 C CA . ILE A 1 175 ? -1.083 -14.771 -2.901 1.00 94.69 175 ILE A CA 1
ATOM 1435 C C . ILE A 1 175 ? -1.030 -15.909 -3.941 1.00 94.69 175 ILE A C 1
ATOM 1437 O O . ILE A 1 175 ? -0.520 -15.663 -5.041 1.00 94.69 175 ILE A O 1
ATOM 1441 N N . PRO A 1 176 ? -1.576 -17.119 -3.688 1.00 95.88 176 PRO A N 1
ATOM 1442 C CA . PRO A 1 176 ? -1.606 -18.193 -4.687 1.00 95.88 176 PRO A CA 1
ATOM 1443 C C . PRO A 1 176 ? -2.385 -17.820 -5.955 1.00 95.88 176 PRO A C 1
ATOM 1445 O O . PRO A 1 176 ? -2.010 -18.208 -7.059 1.00 95.88 176 PRO A O 1
ATOM 1448 N N . VAL A 1 177 ? -3.436 -17.010 -5.806 1.00 96.00 177 VAL A N 1
ATOM 1449 C CA . VAL A 1 177 ? -4.313 -16.550 -6.893 1.00 96.00 177 VAL A CA 1
ATOM 1450 C C . VAL A 1 177 ? -4.029 -15.100 -7.301 1.00 96.00 177 VAL A C 1
ATOM 1452 O O . VAL A 1 177 ? -4.856 -14.458 -7.944 1.00 96.00 177 VAL A O 1
ATOM 1455 N N . PHE A 1 178 ? -2.841 -14.575 -6.977 1.00 94.19 178 PHE A N 1
ATOM 1456 C CA . PHE A 1 178 ? -2.529 -13.156 -7.158 1.00 94.19 178 PHE A CA 1
ATOM 1457 C C . PHE A 1 178 ? -2.670 -12.715 -8.615 1.00 94.19 178 PHE A C 1
ATOM 1459 O O . PHE A 1 178 ? -3.183 -11.643 -8.896 1.00 94.19 178 PHE A O 1
ATOM 1466 N N . ASN A 1 179 ? -2.230 -13.546 -9.562 1.00 92.50 179 ASN A N 1
ATOM 1467 C CA . ASN A 1 179 ?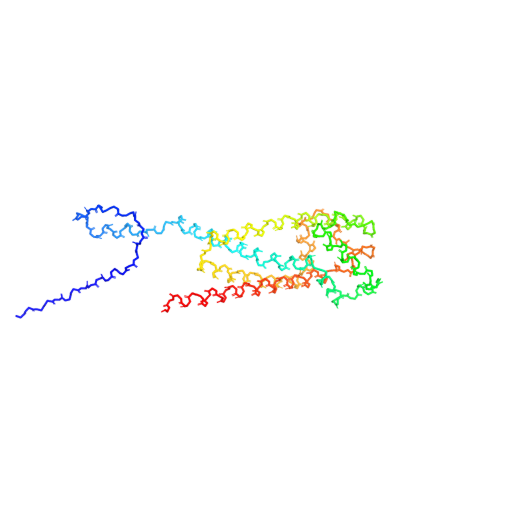 -2.256 -13.207 -10.985 1.00 92.50 179 ASN A CA 1
ATOM 1468 C C . ASN A 1 179 ? -3.677 -13.004 -11.543 1.00 92.50 179 ASN A C 1
ATOM 1470 O O . ASN A 1 179 ? -3.901 -11.946 -12.141 1.00 92.50 179 ASN A O 1
ATOM 1474 N N . PRO A 1 180 ? -4.612 -13.967 -11.405 1.00 95.38 180 PRO A N 1
ATOM 1475 C CA . PRO A 1 180 ? -5.986 -13.755 -11.849 1.00 95.38 180 PRO A CA 1
ATOM 1476 C C . PRO A 1 180 ? -6.661 -12.638 -11.051 1.00 95.38 180 PRO A C 1
ATOM 1478 O O . PRO A 1 180 ? -7.213 -11.731 -11.662 1.00 95.38 180 PRO A O 1
ATOM 1481 N N . PHE A 1 181 ? -6.506 -12.601 -9.721 1.00 94.69 181 PHE A N 1
ATOM 1482 C CA . PHE A 1 181 ? -7.055 -11.523 -8.891 1.00 94.69 181 PHE A CA 1
ATOM 1483 C C . PHE A 1 181 ? -6.609 -10.131 -9.369 1.00 94.69 181 PHE A C 1
ATOM 1485 O O . PHE A 1 181 ? -7.431 -9.244 -9.587 1.00 94.69 181 PHE A O 1
ATOM 1492 N N . TRP A 1 182 ? -5.307 -9.949 -9.598 1.00 92.19 182 TRP A N 1
ATOM 1493 C CA . TRP A 1 182 ? -4.721 -8.683 -10.033 1.00 92.19 182 TRP A CA 1
ATOM 1494 C C . TRP A 1 182 ? -5.278 -8.219 -11.383 1.00 92.19 182 TRP A C 1
ATOM 1496 O O . TRP A 1 182 ? -5.633 -7.055 -11.553 1.00 92.19 182 TRP A O 1
ATOM 1506 N N . LYS A 1 183 ? -5.362 -9.132 -12.356 1.00 93.62 183 LYS A N 1
ATOM 1507 C CA . LYS A 1 183 ? -5.767 -8.815 -13.731 1.00 93.62 183 LYS A CA 1
ATOM 1508 C C . LYS A 1 183 ? -7.282 -8.676 -13.895 1.00 93.62 183 LYS A C 1
ATOM 1510 O O . LYS A 1 183 ? -7.707 -7.854 -14.698 1.00 93.62 183 LYS A O 1
ATOM 1515 N N . GLU A 1 184 ? -8.059 -9.510 -13.214 1.00 95.12 184 GLU A N 1
ATOM 1516 C CA . GLU A 1 184 ? -9.490 -9.701 -13.490 1.00 95.12 184 GLU A CA 1
ATOM 1517 C C . GLU A 1 184 ? -10.390 -9.025 -12.455 1.00 95.12 184 GLU A C 1
ATOM 1519 O O . GLU A 1 184 ? -11.534 -8.719 -12.767 1.00 95.12 184 GLU A O 1
ATOM 1524 N N . VAL A 1 185 ? -9.875 -8.746 -11.253 1.00 95.00 185 VAL A N 1
ATOM 1525 C CA . VAL A 1 185 ? -10.641 -8.100 -10.178 1.00 95.00 185 VAL A CA 1
ATOM 1526 C C . VAL A 1 185 ? -10.052 -6.735 -9.840 1.00 95.00 185 VAL A C 1
ATOM 1528 O O . VAL A 1 185 ? -10.731 -5.722 -9.963 1.00 95.00 185 VAL A O 1
ATOM 1531 N N . PHE A 1 186 ? -8.778 -6.688 -9.444 1.00 92.50 186 PHE A N 1
ATOM 1532 C CA . PHE A 1 186 ? -8.170 -5.471 -8.906 1.00 92.50 186 PHE A CA 1
ATOM 1533 C C . PHE A 1 186 ? -8.013 -4.369 -9.958 1.00 92.50 186 PHE A C 1
ATOM 1535 O O . PHE A 1 186 ? -8.437 -3.240 -9.729 1.00 92.50 186 PHE A O 1
ATOM 1542 N N . HIS A 1 187 ? -7.439 -4.678 -11.126 1.00 92.56 187 HIS A N 1
ATOM 1543 C CA . HIS A 1 187 ? -7.261 -3.667 -12.168 1.00 92.56 187 HIS A CA 1
ATOM 1544 C C . HIS A 1 187 ? -8.579 -3.108 -12.715 1.00 92.56 187 HIS A C 1
ATOM 1546 O O . HIS A 1 187 ? -8.679 -1.887 -12.744 1.00 92.56 187 HIS A O 1
ATOM 1552 N N . PRO A 1 188 ? -9.583 -3.922 -13.100 1.00 94.81 188 PRO A N 1
ATOM 1553 C CA . PRO A 1 188 ? -10.866 -3.401 -13.582 1.00 94.81 188 PRO A CA 1
ATOM 1554 C C . PRO A 1 188 ? -11.638 -2.579 -12.543 1.00 94.81 188 PRO A C 1
ATOM 1556 O O . PRO A 1 188 ? -12.448 -1.736 -12.913 1.00 94.81 188 PRO A O 1
ATOM 1559 N N . LEU A 1 189 ? -11.393 -2.810 -11.248 1.00 95.44 189 LEU A N 1
ATOM 1560 C CA . LEU A 1 189 ? -11.982 -2.009 -10.175 1.00 95.44 189 LEU A CA 1
ATOM 1561 C C . LEU A 1 189 ? -11.385 -0.595 -10.103 1.00 95.44 189 LEU A C 1
ATOM 1563 O O . LEU A 1 189 ? -12.070 0.337 -9.692 1.00 95.44 189 LEU A O 1
ATOM 1567 N N . LEU A 1 190 ? -10.108 -0.445 -10.461 1.00 93.81 190 LEU A N 1
ATOM 1568 C CA . LEU A 1 190 ? -9.366 0.812 -10.322 1.00 93.81 190 LEU A CA 1
ATOM 1569 C C . LEU A 1 190 ? -9.198 1.575 -11.637 1.00 93.81 190 LEU A C 1
ATOM 1571 O O . LEU A 1 190 ? -9.080 2.796 -11.619 1.00 93.81 190 LEU A O 1
ATOM 1575 N N . PHE A 1 191 ? -9.154 0.868 -12.764 1.00 94.50 191 PHE A N 1
ATOM 1576 C CA . PHE A 1 191 ? -8.845 1.422 -14.076 1.00 94.50 191 PHE A CA 1
ATOM 1577 C C . PHE A 1 191 ? -9.788 0.848 -15.132 1.00 94.50 191 PHE A C 1
ATOM 1579 O O . PHE A 1 191 ? -10.007 -0.360 -15.209 1.00 94.50 191 PHE A O 1
ATOM 1586 N N . ASP A 1 192 ? -10.257 1.717 -16.016 1.00 94.00 192 ASP A N 1
ATOM 1587 C CA . ASP A 1 192 ? -11.054 1.394 -17.204 1.00 94.00 192 ASP A CA 1
ATOM 1588 C C . ASP A 1 192 ? -10.188 1.132 -18.454 1.00 94.00 192 ASP A C 1
ATOM 1590 O O . ASP A 1 192 ? -10.695 0.927 -19.557 1.00 94.00 192 ASP A O 1
ATOM 1594 N N . ASN A 1 193 ? -8.861 1.123 -18.291 1.00 93.38 193 ASN A N 1
ATOM 1595 C CA . ASN A 1 193 ? -7.889 1.045 -19.373 1.00 93.38 193 ASN A CA 1
ATOM 1596 C C . ASN A 1 193 ? -6.833 -0.060 -19.153 1.00 93.38 193 ASN A C 1
ATOM 1598 O O . ASN A 1 193 ? -6.755 -0.722 -18.118 1.00 93.38 193 ASN A O 1
ATOM 1602 N N . LEU A 1 194 ? -5.992 -0.282 -20.168 1.00 94.00 194 LEU A N 1
ATOM 1603 C CA . LEU A 1 194 ? -4.952 -1.321 -20.168 1.00 94.00 194 LEU A CA 1
ATOM 1604 C C . LEU A 1 194 ? -3.528 -0.767 -20.026 1.00 94.00 194 LEU A C 1
ATOM 1606 O O . LEU A 1 194 ? -2.564 -1.478 -20.326 1.00 94.00 194 LEU A O 1
ATOM 1610 N N . MET A 1 195 ? -3.366 0.484 -19.584 1.00 93.75 195 MET A N 1
ATOM 1611 C CA . MET A 1 195 ? -2.054 1.140 -19.549 1.00 93.75 195 MET A CA 1
ATOM 1612 C C . MET A 1 195 ? -1.082 0.499 -18.550 1.00 93.75 195 MET A C 1
ATOM 1614 O O . MET A 1 195 ? 0.129 0.594 -18.734 1.00 93.75 195 ME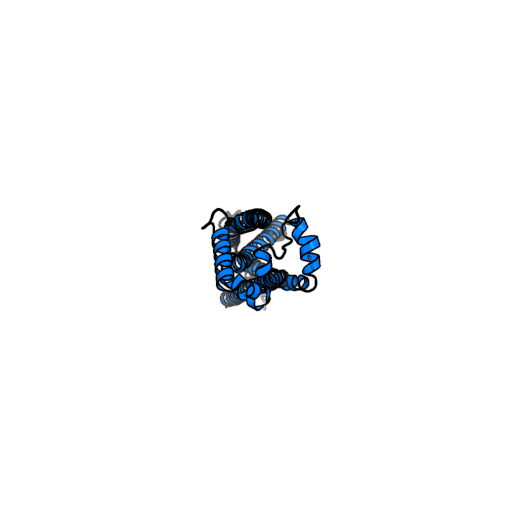T A O 1
ATOM 1618 N N . TRP A 1 196 ? -1.601 -0.252 -17.576 1.00 92.12 196 TRP A N 1
ATOM 1619 C CA . TRP A 1 196 ? -0.829 -1.049 -16.618 1.00 92.12 196 TRP A CA 1
ATOM 1620 C C . TRP A 1 196 ? -0.034 -2.210 -17.248 1.00 92.12 196 TRP A C 1
ATOM 1622 O O . TRP A 1 196 ? 0.870 -2.775 -16.624 1.00 92.12 196 TRP A O 1
ATOM 1632 N N . LYS A 1 197 ? -0.367 -2.625 -18.479 1.00 93.44 197 LYS A N 1
ATOM 1633 C CA . LYS A 1 197 ? 0.331 -3.720 -19.169 1.00 93.44 197 LYS A CA 1
ATOM 1634 C C . LYS A 1 197 ? 1.669 -3.232 -19.722 1.00 93.44 197 LYS A C 1
ATOM 1636 O O . LYS A 1 197 ? 1.722 -2.656 -20.808 1.00 93.44 197 LYS A O 1
ATOM 1641 N N . ASN A 1 198 ? 2.752 -3.522 -19.007 1.00 93.00 198 ASN A N 1
ATOM 1642 C CA . ASN A 1 198 ? 4.110 -3.119 -19.387 1.00 93.00 198 ASN A CA 1
ATOM 1643 C C . ASN A 1 198 ? 4.773 -4.082 -20.391 1.00 93.00 198 ASN A C 1
ATOM 1645 O O . ASN A 1 198 ? 4.601 -5.301 -20.314 1.00 93.00 198 ASN A O 1
ATOM 1649 N N . ASN A 1 199 ? 5.585 -3.537 -21.296 1.00 94.75 199 ASN A N 1
ATOM 1650 C CA . ASN A 1 199 ? 6.422 -4.243 -22.267 1.00 94.75 199 ASN A CA 1
ATOM 1651 C C . ASN A 1 199 ? 7.889 -3.764 -22.170 1.00 94.75 199 ASN A C 1
ATOM 1653 O O . ASN A 1 199 ? 8.204 -2.886 -21.380 1.00 94.75 199 ASN A O 1
ATOM 1657 N N . ARG A 1 200 ? 8.808 -4.333 -22.962 1.00 94.69 200 ARG A N 1
ATOM 1658 C CA . ARG A 1 200 ? 10.254 -4.030 -22.868 1.00 94.69 200 ARG A CA 1
ATOM 1659 C C . ARG A 1 200 ? 10.639 -2.580 -23.207 1.00 94.69 200 ARG A C 1
ATOM 1661 O O . ARG A 1 200 ? 11.763 -2.186 -22.914 1.00 94.69 200 ARG A O 1
ATOM 1668 N N . ALA A 1 201 ? 9.757 -1.812 -23.845 1.00 94.75 201 ALA A N 1
ATOM 1669 C CA . ALA A 1 201 ? 9.978 -0.389 -24.085 1.00 94.75 201 ALA A CA 1
ATOM 1670 C C . ALA A 1 201 ? 9.655 0.469 -22.849 1.00 94.75 201 ALA A C 1
ATOM 1672 O O . ALA A 1 201 ? 10.090 1.614 -22.790 1.00 94.75 201 ALA A O 1
ATOM 1673 N N . ASP A 1 202 ? 8.917 -0.076 -21.878 1.00 95.69 202 ASP A N 1
ATOM 1674 C CA . ASP A 1 202 ? 8.507 0.627 -20.667 1.00 95.69 202 ASP A CA 1
ATOM 1675 C C . ASP A 1 202 ? 9.554 0.483 -19.557 1.00 95.69 202 ASP A C 1
ATOM 1677 O O . ASP A 1 202 ? 10.029 -0.616 -19.254 1.00 95.69 202 ASP A O 1
ATOM 1681 N N . THR A 1 203 ? 9.853 1.587 -18.885 1.00 94.81 203 THR A N 1
ATOM 1682 C CA . THR A 1 203 ? 10.782 1.646 -17.751 1.00 94.81 203 THR A CA 1
ATOM 1683 C C . THR A 1 203 ? 10.325 0.736 -16.598 1.00 94.81 203 THR A C 1
ATOM 1685 O O . THR A 1 203 ? 11.093 -0.064 -16.057 1.00 94.81 203 THR A O 1
ATOM 1688 N N . SER A 1 204 ? 9.028 0.749 -16.309 1.00 94.75 204 SER A N 1
ATOM 1689 C CA . SER A 1 204 ? 8.342 -0.040 -15.283 1.00 94.75 204 SER A CA 1
ATOM 1690 C C . SER A 1 204 ? 8.443 -1.550 -15.506 1.00 94.75 204 SER A C 1
ATOM 1692 O O . SER A 1 204 ? 8.295 -2.326 -14.563 1.00 94.75 204 SER A O 1
ATOM 1694 N N . TRP A 1 205 ? 8.705 -2.014 -16.735 1.00 95.12 205 TRP A N 1
ATOM 1695 C CA . TRP A 1 205 ? 8.891 -3.444 -17.007 1.00 95.12 205 TRP A CA 1
ATOM 1696 C C . TRP A 1 205 ? 10.124 -4.021 -16.304 1.00 95.12 205 TRP A C 1
ATOM 1698 O O . TRP A 1 205 ? 10.140 -5.218 -15.982 1.00 95.12 205 TRP A O 1
ATOM 1708 N N . TYR A 1 206 ? 11.129 -3.169 -16.074 1.00 93.75 206 TYR A N 1
ATOM 1709 C CA . TYR A 1 206 ? 12.412 -3.544 -15.497 1.00 93.75 206 TYR A CA 1
ATOM 1710 C C . TYR A 1 206 ? 12.358 -3.649 -13.972 1.00 93.75 206 TYR A C 1
ATOM 1712 O O . TYR A 1 206 ? 12.868 -4.637 -13.452 1.00 93.75 206 TYR A O 1
ATOM 1720 N N . PHE A 1 207 ? 11.700 -2.713 -13.274 1.00 92.69 207 PHE A N 1
ATOM 1721 C CA . PHE A 1 207 ? 11.712 -2.655 -11.800 1.00 92.69 207 PHE A CA 1
ATOM 1722 C C . PHE A 1 207 ? 10.346 -2.685 -11.099 1.00 92.69 207 PHE A C 1
ATOM 1724 O O . PHE A 1 207 ? 10.293 -2.790 -9.879 1.00 92.69 207 PHE A O 1
ATOM 1731 N N . MET A 1 208 ? 9.236 -2.686 -11.843 1.00 94.75 208 MET A N 1
ATOM 1732 C CA . MET A 1 208 ? 7.893 -2.951 -11.303 1.00 94.75 208 MET A CA 1
ATOM 1733 C C . MET A 1 208 ? 7.205 -4.136 -12.013 1.00 94.75 208 MET A C 1
ATOM 1735 O O . MET A 1 208 ? 6.082 -4.009 -12.511 1.00 94.75 208 MET A O 1
ATOM 1739 N N . PRO A 1 209 ? 7.839 -5.322 -12.124 1.00 93.31 209 PRO A N 1
ATOM 1740 C CA . PRO A 1 209 ? 7.158 -6.499 -12.648 1.00 93.31 209 PRO A CA 1
ATOM 1741 C C . PRO A 1 209 ? 6.139 -7.046 -11.638 1.00 93.31 209 PRO A C 1
ATOM 1743 O O . PRO A 1 209 ? 6.120 -6.684 -10.468 1.00 93.31 209 PRO A O 1
ATOM 1746 N N . LYS A 1 210 ? 5.330 -8.027 -12.052 1.00 91.69 210 LYS A N 1
ATOM 1747 C CA . LYS A 1 210 ? 4.365 -8.708 -11.160 1.00 91.69 210 LYS A CA 1
ATOM 1748 C C . LYS A 1 210 ? 4.988 -9.224 -9.854 1.00 91.69 210 LYS A C 1
ATOM 1750 O O . LYS A 1 210 ? 4.324 -9.219 -8.823 1.00 91.69 210 LYS A O 1
ATOM 1755 N N . THR A 1 211 ? 6.249 -9.660 -9.898 1.00 92.75 211 THR A N 1
ATOM 1756 C CA . THR A 1 211 ? 6.995 -10.101 -8.712 1.00 92.75 211 THR A CA 1
ATOM 1757 C C . THR A 1 211 ? 7.152 -8.978 -7.687 1.00 92.75 211 THR A C 1
ATOM 1759 O O . THR A 1 211 ? 6.938 -9.241 -6.510 1.00 92.75 211 THR A O 1
ATOM 1762 N N . PHE A 1 212 ? 7.433 -7.741 -8.121 1.00 93.94 212 PHE A N 1
ATOM 1763 C CA . PHE A 1 212 ? 7.480 -6.571 -7.237 1.00 93.94 212 PHE A CA 1
ATOM 1764 C C . PHE A 1 212 ? 6.153 -6.401 -6.504 1.00 93.94 212 PHE A C 1
ATOM 1766 O O . PHE A 1 212 ? 6.135 -6.404 -5.281 1.00 93.94 212 PHE A O 1
ATOM 1773 N N . PHE A 1 213 ? 5.031 -6.362 -7.229 1.00 94.12 213 PHE A N 1
ATOM 1774 C CA . PHE A 1 213 ? 3.717 -6.191 -6.604 1.00 94.12 213 PHE A CA 1
ATOM 1775 C C . PHE A 1 213 ? 3.400 -7.306 -5.606 1.00 94.12 213 PHE A C 1
ATOM 1777 O O . PHE A 1 213 ? 2.952 -7.019 -4.502 1.00 94.12 213 PHE A O 1
ATOM 1784 N N . ARG A 1 214 ? 3.704 -8.567 -5.939 1.00 94.19 214 ARG A N 1
ATOM 1785 C CA . ARG A 1 214 ? 3.502 -9.698 -5.023 1.00 94.19 214 ARG A CA 1
ATOM 1786 C C . ARG A 1 214 ? 4.336 -9.565 -3.745 1.00 94.19 214 ARG A C 1
ATOM 1788 O O . ARG A 1 214 ? 3.797 -9.743 -2.656 1.00 94.19 214 ARG A O 1
ATOM 1795 N N . VAL A 1 215 ? 5.632 -9.274 -3.872 1.00 94.06 215 VAL A N 1
ATOM 1796 C CA . VAL A 1 215 ? 6.541 -9.118 -2.722 1.00 94.06 215 VAL A CA 1
ATOM 1797 C C . VAL A 1 215 ? 6.123 -7.921 -1.869 1.00 94.06 215 VAL A C 1
ATOM 1799 O O . VAL A 1 215 ? 6.019 -8.055 -0.653 1.00 94.06 215 VAL A O 1
ATOM 1802 N N . SER A 1 216 ? 5.786 -6.795 -2.495 1.00 95.94 216 SER A N 1
ATOM 1803 C CA . SER A 1 216 ? 5.261 -5.609 -1.818 1.00 95.94 216 SER A CA 1
ATOM 1804 C C . SER A 1 216 ? 3.962 -5.902 -1.071 1.00 95.94 216 SER A C 1
ATOM 1806 O O . SER A 1 216 ? 3.823 -5.500 0.079 1.00 95.94 216 SER A O 1
ATOM 1808 N N . THR A 1 217 ? 3.030 -6.658 -1.662 1.00 96.19 217 THR A N 1
ATOM 1809 C CA . THR A 1 217 ? 1.806 -7.094 -0.971 1.00 96.19 217 THR A CA 1
ATOM 1810 C C . THR A 1 217 ? 2.127 -7.939 0.261 1.00 96.19 217 THR A C 1
ATOM 1812 O O . THR A 1 217 ? 1.566 -7.682 1.324 1.00 96.19 217 THR A O 1
ATOM 1815 N N . ILE A 1 218 ? 3.046 -8.906 0.155 1.00 96.69 218 ILE A N 1
ATOM 1816 C CA . ILE A 1 218 ? 3.474 -9.723 1.302 1.00 96.69 218 ILE A CA 1
ATOM 1817 C C . ILE A 1 218 ? 4.087 -8.835 2.389 1.00 96.69 218 ILE A C 1
ATOM 1819 O O . ILE A 1 218 ? 3.707 -8.947 3.552 1.00 96.69 218 ILE A O 1
ATOM 1823 N N . TYR A 1 219 ? 4.993 -7.929 2.017 1.00 97.12 219 TYR A N 1
ATOM 1824 C CA . TYR A 1 219 ? 5.618 -6.996 2.951 1.00 97.12 219 TYR A CA 1
ATOM 1825 C C . TYR A 1 219 ? 4.578 -6.135 3.676 1.00 97.12 219 TYR A C 1
ATOM 1827 O O . TYR A 1 219 ? 4.604 -6.071 4.902 1.00 97.12 219 TYR A O 1
ATOM 1835 N N . ILE A 1 220 ? 3.635 -5.531 2.944 1.00 98.25 220 ILE A N 1
ATOM 1836 C CA . ILE A 1 220 ? 2.581 -4.689 3.523 1.00 98.25 220 ILE A CA 1
ATOM 1837 C C . ILE A 1 220 ? 1.742 -5.502 4.513 1.00 98.25 220 ILE A C 1
ATOM 1839 O O . ILE A 1 220 ? 1.555 -5.074 5.649 1.00 98.25 220 ILE A O 1
ATOM 1843 N N . ILE A 1 221 ? 1.305 -6.707 4.131 1.00 98.38 221 ILE A N 1
ATOM 1844 C CA . ILE A 1 221 ? 0.547 -7.603 5.014 1.00 98.38 221 ILE A CA 1
ATOM 1845 C C . ILE A 1 221 ? 1.338 -7.912 6.291 1.00 98.38 221 ILE A C 1
ATOM 1847 O O . ILE A 1 221 ? 0.803 -7.776 7.395 1.00 98.38 221 ILE A O 1
ATOM 1851 N N . CYS A 1 222 ? 2.612 -8.291 6.166 1.00 98.31 222 CYS A N 1
ATOM 1852 C CA . CYS A 1 222 ? 3.470 -8.615 7.304 1.00 98.31 222 CYS A CA 1
ATOM 1853 C C . CYS A 1 222 ? 3.699 -7.404 8.218 1.00 98.31 222 CYS A C 1
ATOM 1855 O O . CYS A 1 222 ? 3.520 -7.514 9.430 1.00 98.31 222 CYS A O 1
ATOM 1857 N N . ALA A 1 223 ? 4.043 -6.244 7.655 1.00 98.50 223 ALA A N 1
ATOM 1858 C CA . ALA A 1 223 ? 4.307 -5.020 8.404 1.00 98.50 223 ALA A CA 1
ATOM 1859 C C . ALA A 1 223 ? 3.052 -4.530 9.143 1.00 98.50 223 ALA A C 1
ATOM 1861 O O . ALA A 1 223 ? 3.094 -4.271 10.346 1.00 98.50 223 ALA A O 1
ATOM 1862 N N . THR A 1 224 ? 1.906 -4.482 8.462 1.00 98.56 224 THR A N 1
ATOM 1863 C CA . THR A 1 224 ? 0.629 -4.094 9.070 1.00 98.56 224 THR A CA 1
ATOM 1864 C C . THR A 1 224 ? 0.204 -5.074 10.163 1.00 98.56 224 THR A C 1
ATOM 1866 O O . THR A 1 224 ? -0.213 -4.646 11.243 1.00 98.56 224 THR A O 1
ATOM 1869 N N . THR A 1 225 ? 0.352 -6.382 9.934 1.00 98.56 225 THR A N 1
ATOM 1870 C CA . THR A 1 225 ? 0.079 -7.415 10.948 1.00 98.56 225 THR A CA 1
ATOM 1871 C C . THR A 1 225 ? 0.966 -7.226 12.174 1.00 98.56 225 THR A C 1
ATOM 1873 O O . THR A 1 225 ? 0.470 -7.226 13.300 1.00 98.56 225 THR A O 1
ATOM 1876 N N . PHE A 1 226 ? 2.267 -7.019 11.968 1.00 98.56 226 PHE A N 1
ATOM 1877 C CA . PHE A 1 226 ? 3.238 -6.829 13.039 1.00 98.56 226 PHE A CA 1
ATOM 1878 C C . PHE A 1 226 ? 2.890 -5.625 13.923 1.00 98.56 226 PHE A C 1
ATOM 1880 O O . PHE A 1 226 ? 2.831 -5.754 15.147 1.00 98.56 226 PHE A O 1
ATOM 1887 N N . VAL A 1 227 ? 2.558 -4.478 13.321 1.00 98.44 227 VAL A N 1
ATOM 1888 C CA . VAL A 1 227 ? 2.136 -3.286 14.074 1.00 98.44 227 VAL A CA 1
ATOM 1889 C C . VAL A 1 227 ? 0.837 -3.544 14.849 1.00 98.44 227 VAL A C 1
ATOM 1891 O O . VAL A 1 227 ? 0.750 -3.198 16.029 1.00 98.44 227 VAL A O 1
ATOM 1894 N N . ASN A 1 228 ? -0.161 -4.202 14.245 1.00 98.25 228 ASN A N 1
ATOM 1895 C CA . ASN A 1 228 ? -1.405 -4.544 14.949 1.00 98.25 228 ASN A CA 1
ATOM 1896 C C . ASN A 1 228 ? -1.164 -5.508 16.125 1.00 98.25 228 ASN A C 1
ATOM 1898 O O . ASN A 1 228 ? -1.782 -5.338 17.178 1.00 98.25 228 ASN A O 1
ATOM 1902 N N . LEU A 1 229 ? -0.241 -6.467 15.993 1.00 98.31 229 LEU A N 1
ATOM 1903 C CA . LEU A 1 229 ? 0.161 -7.358 17.084 1.00 98.31 229 LEU A CA 1
ATOM 1904 C C . LEU A 1 229 ? 0.821 -6.592 18.236 1.00 98.31 229 LEU A C 1
ATOM 1906 O O . LEU A 1 229 ? 0.468 -6.837 19.390 1.00 98.31 229 LEU A O 1
ATOM 1910 N N . ILE A 1 230 ? 1.721 -5.644 17.946 1.00 98.38 230 ILE A N 1
ATOM 1911 C CA . ILE A 1 230 ? 2.332 -4.780 18.970 1.00 98.38 230 ILE A CA 1
ATOM 1912 C C . ILE A 1 230 ? 1.249 -4.009 19.727 1.00 98.38 230 ILE A C 1
ATOM 1914 O O . ILE A 1 230 ? 1.204 -4.057 20.958 1.00 98.38 230 ILE A O 1
ATOM 1918 N N . ILE A 1 231 ? 0.343 -3.346 19.003 1.00 97.44 231 ILE A N 1
ATOM 1919 C CA . ILE A 1 231 ? -0.758 -2.576 19.598 1.00 97.44 231 ILE A CA 1
ATOM 1920 C C . ILE A 1 231 ? -1.637 -3.487 20.462 1.00 97.44 231 ILE A C 1
ATOM 1922 O O . ILE A 1 231 ? -1.956 -3.150 21.604 1.00 97.44 231 ILE A O 1
ATOM 1926 N N . TRP A 1 232 ? -1.998 -4.665 19.953 1.00 97.38 232 TRP A N 1
ATOM 1927 C CA . TRP A 1 232 ? -2.818 -5.634 20.673 1.00 97.38 232 TRP A CA 1
ATOM 1928 C C . TRP A 1 232 ? -2.161 -6.096 21.982 1.00 97.38 232 TRP A C 1
ATOM 1930 O O . TRP A 1 232 ? -2.805 -6.064 23.036 1.00 97.38 232 TRP A O 1
ATOM 1940 N N . GLN A 1 233 ? -0.881 -6.477 21.944 1.00 97.62 233 GLN A N 1
ATOM 1941 C CA . GLN A 1 233 ? -0.148 -6.917 23.133 1.00 97.62 233 GLN A CA 1
ATOM 1942 C C . GLN A 1 233 ? 0.024 -5.782 24.146 1.00 97.62 233 GLN A C 1
ATOM 1944 O O . GLN A 1 233 ? -0.221 -5.979 25.340 1.00 97.62 233 GLN A O 1
ATOM 1949 N N . TRP A 1 234 ? 0.361 -4.578 23.682 1.00 97.38 234 TRP A N 1
ATOM 1950 C CA . TRP A 1 234 ? 0.508 -3.404 24.539 1.00 97.38 234 TRP A CA 1
ATOM 1951 C C . TRP A 1 234 ? -0.798 -3.052 25.268 1.00 97.38 234 TRP A C 1
ATOM 1953 O O . TRP A 1 234 ? -0.797 -2.853 26.489 1.00 97.38 234 TRP A O 1
ATOM 1963 N N . LEU A 1 235 ? -1.936 -3.062 24.562 1.00 96.06 235 LEU A N 1
ATOM 1964 C CA . LEU A 1 235 ? -3.257 -2.818 25.153 1.00 96.06 235 LEU A CA 1
ATOM 1965 C C . LEU A 1 235 ? -3.657 -3.912 26.150 1.00 96.06 235 LEU A C 1
ATOM 1967 O O . LEU A 1 235 ? -4.278 -3.609 27.175 1.00 96.06 235 LEU A O 1
ATOM 1971 N N . ARG A 1 236 ? -3.303 -5.173 25.866 1.00 96.00 236 ARG A N 1
ATOM 1972 C CA . ARG A 1 236 ? -3.577 -6.323 26.739 1.00 96.00 236 ARG A CA 1
ATOM 1973 C C . ARG A 1 236 ? -2.811 -6.223 28.057 1.00 96.00 236 ARG A C 1
ATOM 1975 O O . ARG A 1 236 ? -3.418 -6.377 29.115 1.00 96.00 236 ARG A O 1
ATOM 1982 N N . ILE A 1 237 ? -1.511 -5.930 28.008 1.00 95.81 237 ILE A N 1
ATOM 1983 C CA . ILE A 1 237 ? -0.670 -5.744 29.204 1.00 95.81 237 ILE A CA 1
ATOM 1984 C C . ILE A 1 237 ? -1.169 -4.545 30.017 1.00 95.81 237 ILE A C 1
ATOM 1986 O O . ILE A 1 237 ? -1.401 -4.660 31.220 1.00 95.81 237 ILE A O 1
ATOM 1990 N N . SER A 1 238 ? -1.433 -3.424 29.344 1.00 94.38 238 SER A N 1
ATOM 1991 C CA . SER A 1 238 ? -1.956 -2.201 29.965 1.00 94.38 238 SER A CA 1
ATOM 1992 C C . SER A 1 238 ? -3.333 -2.378 30.614 1.00 94.38 238 SER A C 1
ATOM 1994 O O . SER A 1 238 ? -3.724 -1.570 31.452 1.00 94.38 238 SER A O 1
ATOM 1996 N N . SER A 1 239 ? -4.106 -3.394 30.218 1.00 92.12 239 SER A N 1
ATOM 1997 C CA . SER A 1 239 ? -5.391 -3.713 30.852 1.00 92.12 239 SER A CA 1
ATOM 1998 C C . SER A 1 239 ? -5.216 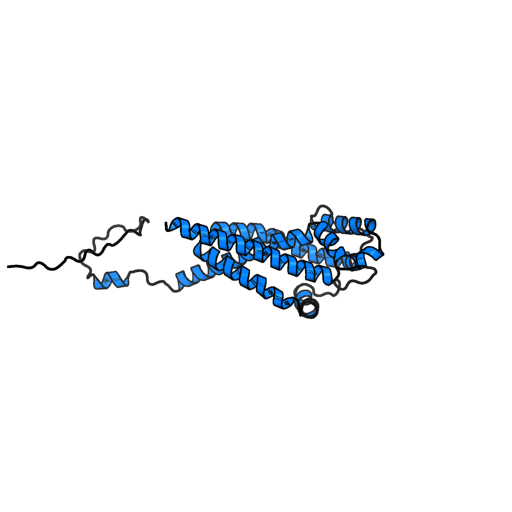-4.479 32.159 1.00 92.12 239 SER A C 1
ATOM 2000 O O . SER A 1 239 ? -6.009 -4.267 33.067 1.00 92.12 239 SER A O 1
ATOM 2002 N N . ARG A 1 240 ? -4.213 -5.363 32.247 1.00 90.50 240 ARG A N 1
ATOM 2003 C CA . ARG A 1 240 ? -3.946 -6.180 33.444 1.00 90.50 240 ARG A CA 1
ATOM 2004 C C . ARG A 1 240 ? -3.413 -5.331 34.595 1.00 90.50 240 ARG A C 1
ATOM 2006 O O . ARG A 1 240 ? -3.913 -5.426 35.704 1.00 90.50 240 ARG A O 1
ATOM 2013 N N . ARG A 1 241 ? -2.500 -4.401 34.295 1.00 91.19 241 ARG A N 1
ATOM 2014 C CA . ARG A 1 241 ? -1.932 -3.477 35.293 1.00 91.19 241 ARG A CA 1
ATOM 2015 C C . ARG A 1 241 ? -2.937 -2.502 35.916 1.00 91.19 241 ARG A C 1
ATOM 2017 O O . ARG A 1 241 ? -2.606 -1.864 36.897 1.00 91.19 241 ARG A O 1
ATOM 2024 N N . ARG A 1 242 ? -4.123 -2.309 35.322 1.00 86.69 242 ARG A N 1
ATOM 2025 C CA . ARG A 1 242 ? -5.175 -1.444 35.898 1.00 86.69 242 ARG A CA 1
ATOM 2026 C C . ARG A 1 242 ? -6.112 -2.185 36.848 1.00 86.69 242 ARG A C 1
ATOM 2028 O O . ARG A 1 242 ? -6.940 -1.543 37.483 1.00 86.69 242 ARG A O 1
ATOM 2035 N N . THR A 1 243 ? -6.068 -3.515 36.846 1.00 81.06 243 THR 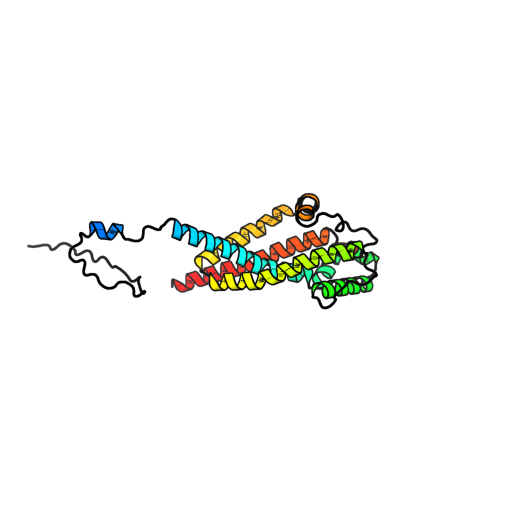A N 1
ATOM 2036 C CA . THR A 1 243 ? -6.915 -4.363 37.697 1.00 81.06 243 THR A CA 1
ATOM 2037 C C . THR A 1 243 ? -6.187 -4.883 38.933 1.00 81.06 243 THR A C 1
ATOM 2039 O O . THR A 1 243 ? -6.845 -5.448 39.802 1.00 81.06 243 THR A O 1
ATOM 2042 N N . GLU A 1 244 ? -4.867 -4.710 38.979 1.00 69.69 244 GLU A N 1
ATOM 2043 C CA . GLU A 1 244 ? -3.988 -4.940 40.133 1.00 69.69 244 GLU A CA 1
ATOM 2044 C C . GLU A 1 244 ? -3.815 -3.628 40.905 1.00 69.69 244 GLU A C 1
ATOM 2046 O O . GLU A 1 244 ? -3.841 -3.683 42.153 1.00 69.69 244 GLU A O 1
#

InterPro domains:
  IPR010178 Lipoprotein intramolecular transacylase Lit [PF07314] (57-213)

pLDDT: mean 86.63, std 18.12, range [38.56, 98.56]

Nearest PDB structures (foldseek):
  7b0p-assembly2_B  TM=8.456E-01  e=1.235E-06  Bacillus cereus ATCC 14579
  7b0r-assembly1_A  TM=8.032E-01  e=2.314E-05  Bacillus cereus ATCC 14579
  7b0q-assembly1_A  TM=7.836E-01  e=2.673E-05  Bacillus cereus ATCC 14579

Foldseek 3Di:
DDDDDDDDPPPPDDDDPDPDCPDPPPVPDDPVVVVVPPPPPPVVVVVVVVVLLVLLLVLLLLLLLLVLLCCCQQDLVLLVVLCVVPVLQPVVDDVVLSVQSVLRNCCLVVVDVFRDPLADPLVRVVSVLVSVVVVVSVVSNVVSVVSCVVSPDLVSLLVSLVVSLVVLVVCVVCLVVVVCCVPPPVDVVRDPDDSVDDDPSHSCVRRPDPSSVSVSSVSSSVSSSVVSVVSNVVSVVVVVVVVD

Secondary structure (DSSP, 8-state):
-----------------SS-------TTS-HHHHGGGS----HHHHHHHHHHHHHHHHHHHHHHHHHHHHHHHH-HHHHHHHHHT-GGGGGT-HHHHHHHHHHHHHHHTTS-SS--TTS-HHHHHHHHHHHHHHHHHHHHHHHHHHHHHHH--HHHHHHHHHHHHHHHHHGGGGSTTHHHIIIIIIHHHH-SS-TT---TTSTHHHHS-HHHHHHHHHHHHHHHHHHHHHHHHHHHHHHHTTT-